Protein AF-A0A1F8RG37-F1 (afdb_monomer)

Secondary structure (DSSP, 8-state):
---PPPPTT---EEEEEEE-HHHHHHHHHHHHHHS-TTEEEEEEE--S---SS-S-GGGG--SPPPP-SEEEEE-SSHHHHHHHHHHHHHHT-SEEE---S-TTTS-HHHHHHHHHHHHHTT-EEE--SSGGG--SSEES-TTS-EE---HHHHHHHHHBSS-EEEEEEETTEEEEEEEEEB-TTSHHHHHHHHTTT-BTTTH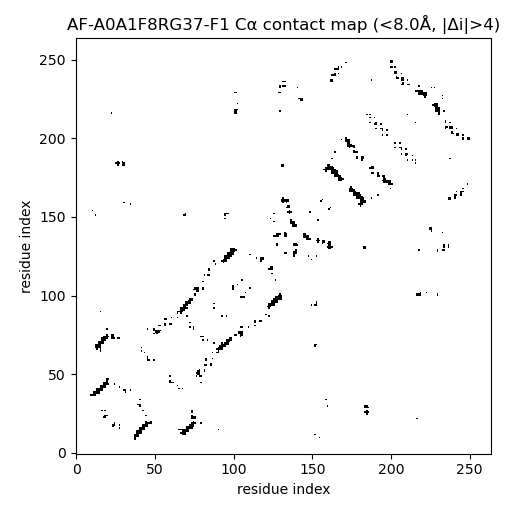HHHHHHHHHHS---S-SSEETTTTEEHHHHHHHHHHHHHHHHHGGGS-------TTPPPP-

Sequence (264 aa):
MALSTPTEGQRPLVILAVTQGLWGERIAENIQRHAPPHWTVHTWSAPRTIPPVVDDPEEYINGPIPRADLLVALGDTPGLAQLIPDVARLCGCASVLAPVDRSEALPQGLVEQLRGWLEAMGVRSVFPRPLCTLGEETINRWPIVERYDDPLVREFARWFGQPKLALTVEDMVVTRVEVTRDSACGCARFVAEGLKGVRAEEAVDAAGMLHHHFPCLASMNIDKDYRDTLMHVSGNCLKEEVAQAVAAYVPTQYLRPAGHVDEA

pLDDT: mean 93.24, std 11.63, range [31.02, 98.88]

Foldseek 3Di:
DDDDDDDPPDDQWEEEQEEAPDQSVLLLVLCCVQPDPSYHYHYDYWDNDFDLDHPDLVVGDDDQQAATQEYEYHDDANRSLVNVLVSCVRNVHQEYEYECLDCRRQPPVSVVVSCVSCVVVNHYYDYALHQQQDALFWHYDPPDIDGDDDVNSSSVRQAEHLWAWAFDADPQATQAIDTRHAHSSRLLVQLRVQRHGPGLQCSLVSLLVSLVVDPGSRDQDQDPRVSGTSSVSNSVSNSVNSCVNSVVVHDDDDDDPPPDDDDD

Structure (mmCIF, N/CA/C/O backbone):
data_AF-A0A1F8RG37-F1
#
_entry.id   AF-A0A1F8RG37-F1
#
loop_
_atom_site.group_PDB
_atom_site.id
_atom_site.type_symbol
_atom_site.label_atom_id
_atom_site.label_alt_id
_atom_site.label_comp_id
_atom_site.label_asym_id
_atom_site.label_entity_id
_atom_site.label_seq_id
_atom_site.pdbx_PDB_ins_code
_atom_site.Cartn_x
_atom_site.Cartn_y
_atom_site.Cartn_z
_atom_site.occupancy
_atom_site.B_iso_or_equiv
_atom_site.auth_seq_id
_atom_site.auth_comp_id
_atom_site.auth_asym_id
_atom_site.auth_atom_id
_atom_site.pdbx_PDB_model_num
ATOM 1 N N . MET A 1 1 ? 6.372 -37.426 7.913 1.00 38.31 1 MET A N 1
ATOM 2 C CA . MET A 1 1 ? 5.912 -36.029 8.050 1.00 38.31 1 MET A CA 1
ATOM 3 C C . MET A 1 1 ? 5.098 -35.708 6.816 1.00 38.31 1 MET A C 1
ATOM 5 O O . MET A 1 1 ? 5.675 -35.594 5.744 1.00 38.31 1 MET A O 1
ATOM 9 N N . ALA A 1 2 ? 3.772 -35.720 6.940 1.00 31.02 2 ALA A N 1
ATOM 10 C CA . ALA A 1 2 ? 2.882 -35.418 5.828 1.00 31.02 2 ALA A CA 1
ATOM 11 C C . ALA A 1 2 ? 2.980 -33.920 5.524 1.00 31.02 2 ALA A C 1
ATOM 13 O O . ALA A 1 2 ? 2.702 -33.097 6.393 1.00 31.02 2 ALA A O 1
ATOM 14 N N . LEU A 1 3 ? 3.443 -33.587 4.321 1.00 41.47 3 LEU A N 1
ATOM 15 C CA . LEU A 1 3 ? 3.350 -32.239 3.780 1.00 41.47 3 LEU A CA 1
ATOM 16 C C . LEU A 1 3 ? 1.881 -32.012 3.434 1.00 41.47 3 LEU A C 1
ATOM 18 O O . LEU A 1 3 ? 1.344 -32.656 2.535 1.00 41.47 3 LEU A O 1
ATOM 22 N N . SER A 1 4 ? 1.229 -31.156 4.210 1.00 37.12 4 SER A N 1
ATOM 23 C CA . SER A 1 4 ? -0.126 -30.691 3.953 1.00 37.12 4 SER A CA 1
ATOM 24 C C . SER A 1 4 ? -0.171 -30.046 2.567 1.00 37.12 4 SER A C 1
ATOM 26 O O . SER A 1 4 ? 0.545 -29.082 2.304 1.00 37.12 4 SER A O 1
ATOM 28 N N . THR A 1 5 ? -0.985 -30.593 1.668 1.00 36.94 5 THR A N 1
ATOM 29 C CA . THR A 1 5 ? -1.348 -29.950 0.400 1.00 36.94 5 THR A CA 1
ATOM 30 C C . THR A 1 5 ? -1.971 -28.573 0.667 1.00 36.94 5 THR A C 1
ATOM 32 O O . THR A 1 5 ? -2.757 -28.468 1.613 1.00 36.94 5 THR A O 1
ATOM 35 N N . PRO A 1 6 ? -1.664 -27.531 -0.133 1.00 41.59 6 PRO A N 1
ATOM 36 C CA . PRO A 1 6 ? -2.268 -26.211 0.030 1.00 41.59 6 PRO A CA 1
ATOM 37 C C . PRO A 1 6 ? -3.787 -26.293 -0.127 1.00 41.59 6 PRO A C 1
ATOM 39 O O . PRO A 1 6 ? -4.287 -26.915 -1.067 1.00 41.59 6 PRO A O 1
ATOM 42 N N . THR A 1 7 ? -4.512 -25.677 0.801 1.00 46.22 7 THR A N 1
ATOM 43 C CA . THR A 1 7 ? -5.970 -25.560 0.758 1.00 46.22 7 THR A CA 1
ATOM 44 C C . THR A 1 7 ? -6.374 -24.681 -0.430 1.00 46.22 7 THR A C 1
ATOM 46 O O . THR A 1 7 ? -5.699 -23.699 -0.748 1.00 46.22 7 THR A O 1
ATOM 49 N N . GLU A 1 8 ? -7.480 -25.025 -1.086 1.00 40.94 8 GLU A N 1
ATOM 50 C CA . GLU A 1 8 ? -8.087 -24.264 -2.180 1.00 40.94 8 GLU A CA 1
ATOM 51 C C . GLU A 1 8 ? -8.272 -22.790 -1.760 1.00 40.94 8 GLU A C 1
ATOM 53 O O . GLU A 1 8 ? -9.062 -22.482 -0.871 1.00 40.94 8 GLU A O 1
ATOM 58 N N . GLY A 1 9 ? -7.455 -21.888 -2.327 1.00 54.47 9 GLY A N 1
ATOM 59 C CA . GLY A 1 9 ? -7.439 -20.454 -1.993 1.00 54.47 9 GLY A CA 1
ATOM 60 C C . GLY A 1 9 ? -6.074 -19.840 -1.639 1.00 54.47 9 GLY A C 1
ATOM 61 O O . GLY A 1 9 ? -6.000 -18.623 -1.501 1.00 54.47 9 GLY A O 1
ATOM 62 N N . GLN A 1 10 ? -4.997 -20.624 -1.518 1.00 62.56 10 GLN A N 1
ATOM 63 C CA . GLN A 1 10 ? -3.640 -20.116 -1.243 1.00 62.56 10 GLN A CA 1
ATOM 64 C C . GLN A 1 10 ? -2.804 -20.074 -2.528 1.00 62.56 10 GLN A C 1
ATOM 66 O O . GLN A 1 10 ? -2.298 -21.103 -2.975 1.00 62.56 10 GLN A O 1
ATOM 71 N N . ARG A 1 11 ? -2.672 -18.895 -3.151 1.00 74.81 11 ARG A N 1
ATOM 72 C CA . ARG A 1 11 ? -1.864 -18.722 -4.367 1.00 74.81 11 ARG A CA 1
ATOM 73 C C . ARG A 1 11 ? -0.418 -18.394 -3.992 1.00 74.81 11 ARG A C 1
ATOM 75 O O . ARG A 1 11 ? -0.206 -17.309 -3.455 1.00 74.81 11 ARG A O 1
ATOM 82 N N . PRO A 1 12 ? 0.573 -19.261 -4.283 1.00 91.19 12 PRO A N 1
ATOM 83 C CA . PRO A 1 12 ? 1.976 -18.909 -4.096 1.00 91.19 12 PRO A CA 1
ATOM 84 C C . PRO A 1 12 ? 2.291 -17.598 -4.818 1.00 91.19 12 PRO A C 1
ATOM 86 O O . PRO A 1 12 ? 1.856 -17.413 -5.956 1.00 91.19 12 PRO A O 1
ATOM 89 N N . LEU A 1 13 ? 3.005 -16.698 -4.147 1.00 96.31 13 LEU A N 1
ATOM 90 C CA . LEU A 1 13 ? 3.359 -15.391 -4.691 1.00 96.31 13 LEU A CA 1
ATOM 91 C C . LEU A 1 13 ? 4.811 -15.076 -4.346 1.00 96.31 13 LEU A C 1
ATOM 93 O O . LEU A 1 13 ? 5.180 -15.014 -3.171 1.00 96.31 13 LEU A O 1
ATOM 97 N N . VAL A 1 14 ? 5.631 -14.862 -5.369 1.00 98.50 14 VAL A N 1
ATOM 98 C CA . VAL A 1 14 ? 6.989 -14.347 -5.210 1.00 98.50 14 VAL A CA 1
ATOM 99 C C . VAL A 1 14 ? 6.971 -12.846 -5.464 1.00 98.50 14 VAL A C 1
ATOM 101 O O . VAL A 1 14 ? 6.614 -12.388 -6.549 1.00 98.50 14 VAL A O 1
ATOM 104 N N . ILE A 1 15 ? 7.352 -12.071 -4.455 1.00 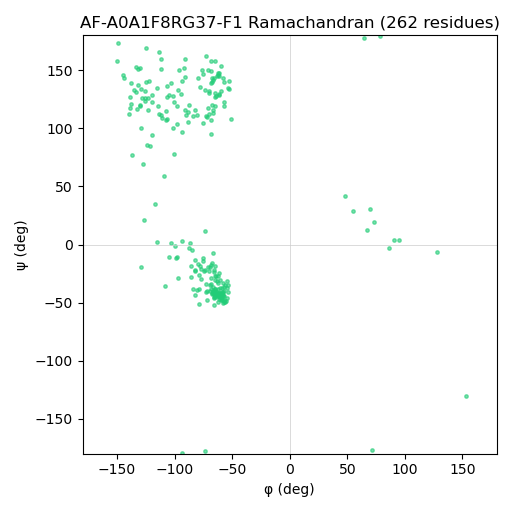98.69 15 ILE A N 1
ATOM 105 C CA . ILE A 1 15 ? 7.385 -10.612 -4.498 1.00 98.69 15 ILE A CA 1
ATOM 106 C C . ILE A 1 15 ? 8.834 -10.145 -4.580 1.00 98.69 15 ILE A C 1
ATOM 108 O O . ILE A 1 15 ? 9.676 -10.613 -3.816 1.00 98.69 15 ILE A O 1
ATOM 112 N N . LEU A 1 16 ? 9.105 -9.168 -5.442 1.00 98.75 16 LEU A N 1
ATOM 113 C CA . LEU A 1 16 ? 10.302 -8.338 -5.368 1.00 98.75 16 LEU A CA 1
ATOM 114 C C . LEU A 1 16 ? 9.915 -6.940 -4.881 1.00 98.75 16 LEU A C 1
ATOM 116 O O . LEU A 1 16 ? 9.330 -6.155 -5.625 1.00 98.75 16 LEU A O 1
ATOM 120 N N . ALA A 1 17 ? 10.258 -6.621 -3.638 1.00 98.44 17 ALA A N 1
ATOM 121 C CA . ALA A 1 17 ? 10.137 -5.276 -3.097 1.00 98.44 17 ALA A CA 1
ATOM 122 C C . ALA A 1 17 ? 11.375 -4.453 -3.487 1.00 98.44 17 ALA A C 1
ATOM 124 O O . ALA A 1 17 ? 12.485 -4.707 -3.011 1.00 98.44 17 ALA A O 1
ATOM 125 N N . VAL A 1 18 ? 11.177 -3.473 -4.364 1.00 97.88 18 VAL A N 1
ATOM 126 C CA . VAL A 1 18 ? 12.213 -2.536 -4.810 1.00 97.88 18 VAL A CA 1
ATOM 127 C C . VAL A 1 18 ? 12.202 -1.343 -3.871 1.00 97.88 18 VAL A C 1
ATOM 129 O O . VAL A 1 18 ? 11.235 -0.587 -3.862 1.00 97.88 18 VAL A O 1
ATOM 132 N N . THR A 1 19 ? 13.240 -1.177 -3.060 1.00 96.00 19 THR A N 1
ATOM 133 C CA . THR A 1 19 ? 13.270 -0.153 -2.009 1.00 96.00 19 THR A CA 1
ATOM 134 C C . THR A 1 19 ? 14.280 0.942 -2.316 1.00 96.00 19 THR A C 1
ATOM 136 O O . THR A 1 19 ? 15.309 0.711 -2.952 1.00 96.00 19 THR A O 1
ATOM 139 N N . GLN A 1 20 ? 14.006 2.149 -1.824 1.00 92.00 20 GLN A N 1
ATOM 140 C CA . GLN A 1 20 ? 14.986 3.227 -1.774 1.00 92.00 20 GLN A CA 1
ATOM 141 C C . GLN A 1 20 ? 14.859 3.967 -0.443 1.00 92.00 20 GLN A C 1
ATOM 143 O O . GLN A 1 20 ? 13.824 4.549 -0.126 1.00 92.00 20 GLN A O 1
ATOM 148 N N . GLY A 1 21 ? 15.926 3.929 0.354 1.00 90.12 21 GLY A N 1
ATOM 149 C CA . GLY A 1 21 ? 15.950 4.566 1.665 1.00 90.12 21 GLY A CA 1
ATOM 150 C C . GLY A 1 21 ? 15.086 3.871 2.724 1.00 90.12 21 GLY A C 1
ATOM 151 O O . GLY A 1 21 ? 14.479 2.824 2.503 1.00 90.12 21 GLY A O 1
ATOM 152 N N . LEU A 1 22 ? 15.043 4.488 3.908 1.00 90.88 22 LEU A N 1
ATOM 153 C CA . LEU A 1 22 ? 14.474 3.877 5.114 1.00 90.88 22 LEU A CA 1
ATOM 154 C C . LEU A 1 22 ? 12.968 3.616 4.999 1.00 90.88 22 LEU A C 1
ATOM 156 O O . LEU A 1 22 ? 12.454 2.690 5.617 1.00 90.88 22 LEU A O 1
ATOM 160 N N . TRP A 1 23 ? 12.241 4.432 4.237 1.00 91.62 23 TRP A N 1
ATOM 161 C CA . TRP A 1 23 ? 10.799 4.267 4.091 1.00 91.62 23 TRP A CA 1
ATOM 162 C C . TRP A 1 23 ? 10.437 2.975 3.369 1.00 91.62 23 TRP A C 1
ATOM 164 O O . TRP A 1 23 ? 9.670 2.174 3.905 1.00 91.62 23 TRP A O 1
ATOM 174 N N . GLY A 1 24 ? 11.027 2.749 2.194 1.00 94.75 24 GLY A N 1
ATOM 175 C CA . GLY A 1 24 ? 10.796 1.530 1.429 1.00 94.75 24 GLY A CA 1
ATOM 176 C C . GLY A 1 24 ? 11.279 0.283 2.162 1.00 94.75 24 GLY A C 1
ATOM 177 O O . GLY A 1 24 ? 10.560 -0.713 2.203 1.00 94.75 24 GLY A O 1
ATOM 178 N N . GLU A 1 25 ? 12.453 0.359 2.799 1.00 95.88 25 GLU A N 1
ATOM 179 C CA . GLU A 1 25 ? 13.017 -0.725 3.619 1.00 95.88 25 GLU A CA 1
ATOM 180 C C . GLU A 1 25 ? 12.037 -1.157 4.721 1.00 95.88 25 GLU A C 1
ATOM 182 O O . GLU A 1 25 ? 11.704 -2.335 4.824 1.00 95.88 25 GLU A O 1
ATOM 187 N N . ARG A 1 26 ? 11.469 -0.206 5.470 1.00 96.88 26 ARG A N 1
ATOM 188 C CA . ARG A 1 26 ? 10.506 -0.499 6.543 1.00 96.88 26 ARG A CA 1
ATOM 189 C C . ARG A 1 26 ? 9.200 -1.112 6.044 1.00 96.88 26 ARG A C 1
ATOM 191 O O . ARG A 1 26 ? 8.637 -1.977 6.713 1.00 96.88 26 ARG A O 1
ATOM 198 N N . ILE A 1 27 ? 8.700 -0.662 4.892 1.00 97.69 27 ILE A N 1
ATOM 199 C CA . ILE A 1 27 ? 7.498 -1.245 4.280 1.00 97.69 27 ILE A CA 1
ATOM 200 C C . ILE A 1 27 ? 7.790 -2.687 3.849 1.00 97.69 27 ILE A C 1
ATOM 202 O O . ILE A 1 27 ? 7.017 -3.589 4.168 1.00 97.69 27 ILE A O 1
ATOM 206 N N . ALA A 1 28 ? 8.926 -2.926 3.189 1.00 98.06 28 ALA A N 1
ATOM 207 C CA . ALA A 1 28 ? 9.340 -4.262 2.775 1.00 98.06 28 ALA A CA 1
ATOM 208 C C . ALA A 1 28 ? 9.532 -5.210 3.972 1.00 98.06 28 ALA A C 1
ATOM 210 O O . ALA A 1 28 ? 9.077 -6.351 3.924 1.00 98.06 28 ALA A O 1
ATOM 211 N N . GLU A 1 29 ? 10.131 -4.733 5.066 1.00 97.94 29 GLU A N 1
ATOM 212 C CA . GLU A 1 29 ? 10.273 -5.489 6.316 1.00 97.94 29 GLU A CA 1
ATOM 213 C C . GLU A 1 29 ? 8.918 -5.868 6.927 1.00 97.94 29 GLU A C 1
ATOM 215 O O . GLU A 1 29 ? 8.742 -7.003 7.374 1.00 97.94 29 GLU A O 1
ATOM 220 N N . ASN A 1 30 ? 7.947 -4.947 6.941 1.00 98.19 30 ASN A N 1
ATOM 221 C CA . ASN A 1 30 ? 6.602 -5.237 7.442 1.00 98.19 30 ASN A CA 1
ATOM 222 C C . ASN A 1 30 ? 5.898 -6.287 6.573 1.00 98.19 30 ASN A C 1
ATOM 224 O O . ASN A 1 30 ? 5.338 -7.246 7.107 1.00 98.19 30 ASN A O 1
ATOM 228 N N . ILE A 1 31 ? 5.985 -6.144 5.244 1.00 98.38 31 ILE A N 1
ATOM 229 C CA . ILE A 1 31 ? 5.455 -7.131 4.297 1.00 98.38 31 ILE A CA 1
ATOM 230 C C . ILE A 1 31 ? 6.101 -8.493 4.555 1.00 98.38 31 ILE A C 1
ATOM 232 O O . ILE A 1 31 ? 5.391 -9.473 4.741 1.00 98.38 31 ILE A O 1
ATOM 236 N N . GLN A 1 32 ? 7.429 -8.571 4.647 1.00 97.94 32 GLN A N 1
ATOM 237 C CA . GLN A 1 32 ? 8.140 -9.831 4.872 1.00 97.94 32 GLN A CA 1
ATOM 238 C C . GLN A 1 32 ? 7.784 -10.479 6.217 1.00 97.94 32 GLN A C 1
ATOM 240 O O . GLN A 1 32 ? 7.648 -11.698 6.298 1.00 97.94 32 GLN A O 1
ATOM 245 N N . ARG A 1 33 ? 7.610 -9.677 7.274 1.00 97.88 33 ARG A N 1
ATOM 246 C CA . ARG A 1 33 ? 7.261 -10.161 8.617 1.00 97.88 33 ARG A CA 1
ATOM 247 C C . ARG A 1 33 ? 5.842 -10.721 8.702 1.00 97.88 33 ARG A C 1
ATOM 249 O O . ARG A 1 33 ? 5.604 -11.633 9.491 1.00 97.88 33 ARG A O 1
ATOM 256 N N . HIS A 1 34 ? 4.906 -10.142 7.953 1.00 97.62 34 HIS A N 1
ATOM 257 C CA . HIS A 1 34 ? 3.476 -10.427 8.086 1.00 97.62 34 HIS A CA 1
ATOM 258 C C . HIS A 1 34 ? 2.856 -11.095 6.853 1.00 97.62 34 HIS A C 1
ATOM 260 O O . HIS A 1 34 ? 1.650 -11.340 6.848 1.00 97.62 34 HIS A O 1
ATOM 266 N N . ALA A 1 35 ? 3.655 -11.395 5.829 1.00 96.69 35 ALA A N 1
ATOM 267 C CA . ALA A 1 35 ? 3.221 -12.162 4.673 1.00 96.69 35 ALA A CA 1
ATOM 268 C C . ALA A 1 35 ? 2.779 -13.576 5.087 1.00 96.69 35 ALA A C 1
ATOM 270 O O . ALA A 1 35 ? 3.338 -14.161 6.023 1.00 96.69 35 ALA A O 1
ATOM 271 N N . PRO A 1 36 ? 1.790 -14.156 4.391 1.00 96.31 36 PRO A N 1
ATOM 272 C CA . PRO A 1 36 ? 1.400 -15.535 4.625 1.00 96.31 36 PRO A CA 1
ATOM 273 C C . PRO A 1 36 ? 2.528 -16.512 4.246 1.00 96.31 36 PRO A C 1
ATOM 275 O O . PRO A 1 36 ? 3.385 -16.194 3.420 1.00 96.31 36 PRO A O 1
ATOM 278 N N . PRO A 1 37 ? 2.520 -17.740 4.796 1.00 94.62 37 PRO A N 1
ATOM 279 C CA . PRO A 1 37 ? 3.630 -18.687 4.654 1.00 94.62 37 PRO A CA 1
ATOM 280 C C . PRO A 1 37 ? 3.873 -19.166 3.216 1.00 94.62 37 PRO A C 1
ATOM 282 O O . PRO A 1 37 ? 4.940 -19.695 2.921 1.00 94.62 37 PRO A O 1
ATOM 285 N N . HIS A 1 38 ? 2.891 -19.017 2.324 1.00 93.88 38 HIS A N 1
ATOM 286 C CA . HIS A 1 38 ? 3.001 -19.397 0.915 1.00 93.88 38 HIS A CA 1
ATOM 287 C C . HIS A 1 38 ? 3.591 -18.293 0.024 1.00 93.88 38 HIS A C 1
ATOM 289 O O . HIS A 1 38 ? 3.700 -18.488 -1.186 1.00 93.88 38 HIS A O 1
ATOM 295 N N . TRP A 1 39 ? 3.967 -17.143 0.588 1.00 97.56 39 TRP A N 1
ATOM 296 C CA . TRP A 1 39 ? 4.669 -16.085 -0.136 1.00 97.56 39 TRP A CA 1
ATOM 297 C C . TRP A 1 39 ? 6.180 -16.162 0.071 1.00 97.56 39 TRP A C 1
ATOM 299 O O . TRP A 1 39 ? 6.672 -16.567 1.121 1.00 97.56 39 TRP A O 1
ATOM 309 N N . THR A 1 40 ? 6.929 -15.710 -0.931 1.00 98.19 40 THR A N 1
ATOM 310 C CA . THR A 1 40 ? 8.361 -15.421 -0.809 1.00 98.19 40 THR A CA 1
ATOM 311 C C . THR A 1 40 ? 8.578 -13.950 -1.115 1.00 98.19 40 THR A C 1
ATOM 313 O O . THR A 1 40 ? 8.210 -13.486 -2.188 1.00 98.19 40 THR A O 1
ATOM 316 N N . VAL A 1 41 ? 9.169 -13.207 -0.181 1.00 98.19 41 VAL A N 1
ATOM 317 C CA . VAL A 1 41 ? 9.426 -11.771 -0.345 1.00 98.19 41 VAL A CA 1
ATOM 318 C C . VAL A 1 41 ? 10.928 -11.552 -0.466 1.00 98.19 41 VAL A C 1
ATOM 320 O O . VAL A 1 41 ? 11.671 -11.718 0.503 1.00 98.19 41 VAL A O 1
ATOM 323 N N . HIS A 1 42 ? 11.366 -11.196 -1.668 1.00 98.19 42 HIS A N 1
ATOM 324 C CA . HIS A 1 42 ? 12.708 -10.713 -1.956 1.00 98.19 42 HIS A CA 1
ATOM 325 C C . HIS A 1 42 ? 12.746 -9.191 -1.864 1.00 98.19 42 HIS A C 1
ATOM 327 O O . HIS A 1 42 ? 11.759 -8.509 -2.139 1.00 98.19 42 HIS A O 1
ATOM 333 N N . THR A 1 43 ? 13.910 -8.654 -1.522 1.00 97.25 43 THR A N 1
ATOM 334 C CA . THR A 1 43 ? 14.165 -7.217 -1.515 1.00 97.25 43 THR A CA 1
ATOM 335 C C . THR A 1 43 ? 15.343 -6.902 -2.423 1.00 97.25 43 THR A C 1
ATOM 337 O O . THR A 1 43 ? 16.328 -7.641 -2.466 1.00 97.25 43 THR A O 1
ATOM 340 N N . TRP A 1 44 ? 15.241 -5.798 -3.155 1.00 96.94 44 TRP A N 1
ATOM 341 C CA . TRP A 1 44 ? 16.371 -5.193 -3.848 1.00 96.94 44 TRP A CA 1
ATOM 342 C C . TRP A 1 44 ? 16.412 -3.706 -3.507 1.00 96.94 44 TRP A C 1
ATOM 344 O O . TRP A 1 44 ? 15.455 -2.974 -3.762 1.00 96.94 44 TRP A O 1
ATOM 354 N N . SER A 1 45 ? 17.513 -3.282 -2.891 1.00 95.06 45 SER A N 1
ATOM 355 C CA . SER A 1 45 ? 17.732 -1.895 -2.493 1.00 95.06 45 SER A CA 1
ATOM 356 C C . SER A 1 45 ? 18.436 -1.145 -3.614 1.00 95.06 45 SER A C 1
ATOM 358 O O . SER A 1 45 ? 19.591 -1.430 -3.937 1.00 95.06 45 SER A O 1
ATOM 360 N N . ALA A 1 46 ? 17.754 -0.159 -4.179 1.00 94.44 46 ALA A N 1
ATOM 361 C CA . ALA A 1 46 ? 18.327 0.721 -5.180 1.00 94.44 46 ALA A CA 1
ATOM 362 C C . ALA A 1 46 ? 19.342 1.704 -4.564 1.00 94.44 46 ALA A C 1
ATOM 364 O O . ALA A 1 46 ? 19.317 1.961 -3.351 1.00 94.44 46 ALA A O 1
ATOM 365 N N . PRO A 1 47 ? 20.214 2.320 -5.384 1.00 93.06 47 PRO A N 1
ATOM 366 C CA . PRO A 1 47 ? 21.081 3.400 -4.931 1.00 93.06 47 PRO A CA 1
ATOM 367 C C . PRO A 1 47 ? 20.297 4.524 -4.237 1.00 93.06 47 PRO A C 1
ATOM 369 O O . PRO A 1 47 ? 19.217 4.928 -4.672 1.00 93.06 47 PRO A O 1
ATOM 372 N N . ARG A 1 48 ? 20.870 5.075 -3.158 1.00 89.25 48 ARG A N 1
ATOM 373 C CA . ARG A 1 48 ? 20.245 6.170 -2.388 1.00 89.25 48 ARG A CA 1
ATOM 374 C C . ARG A 1 48 ? 20.081 7.455 -3.198 1.00 89.25 48 ARG A C 1
ATOM 376 O O . ARG A 1 48 ? 19.188 8.239 -2.905 1.00 89.25 48 ARG A O 1
ATOM 383 N N . THR A 1 49 ? 20.937 7.652 -4.195 1.00 89.88 49 THR A N 1
ATOM 384 C CA . THR A 1 49 ? 20.928 8.825 -5.063 1.00 89.88 49 THR A CA 1
ATOM 385 C C . THR A 1 49 ? 20.785 8.354 -6.498 1.00 89.88 49 THR A C 1
ATOM 387 O O . THR A 1 49 ? 21.668 7.675 -7.016 1.00 89.88 49 THR A O 1
ATOM 390 N N . ILE A 1 50 ? 19.673 8.725 -7.121 1.00 92.62 50 ILE A N 1
ATOM 391 C CA . ILE A 1 50 ? 19.399 8.533 -8.545 1.00 92.62 50 ILE A CA 1
ATOM 392 C C . ILE A 1 50 ? 18.954 9.906 -9.061 1.00 92.62 50 ILE A C 1
ATOM 394 O O . ILE A 1 50 ? 18.165 10.568 -8.373 1.00 92.62 50 ILE A O 1
ATOM 398 N N . PRO A 1 51 ? 19.470 10.389 -10.202 1.00 91.50 51 PRO A N 1
ATOM 399 C CA . PRO A 1 51 ? 19.035 11.663 -10.752 1.00 91.50 51 PRO A CA 1
ATOM 400 C C . PRO A 1 51 ? 17.526 11.649 -11.060 1.00 91.50 51 PRO A C 1
ATOM 402 O O . PRO A 1 51 ? 16.941 10.595 -11.307 1.00 91.50 51 PRO A O 1
ATOM 405 N N . PRO A 1 52 ? 16.865 12.820 -11.053 1.00 85.69 52 PRO A N 1
ATOM 406 C CA . PRO A 1 52 ? 15.437 12.917 -11.353 1.00 85.69 52 PRO A CA 1
ATOM 407 C C . PRO A 1 52 ? 15.104 12.588 -12.814 1.00 85.69 52 PRO A C 1
ATOM 409 O O . PRO A 1 52 ? 13.940 12.355 -13.117 1.00 85.69 52 PRO A O 1
ATOM 412 N N . VAL A 1 53 ? 16.099 12.580 -13.700 1.00 90.25 53 VAL A N 1
ATOM 413 C CA . VAL A 1 53 ? 16.018 12.107 -15.085 1.00 90.25 53 VAL A CA 1
ATOM 414 C C . VAL A 1 53 ? 17.123 11.075 -15.247 1.00 90.25 53 VAL A C 1
ATOM 416 O O . VAL A 1 53 ? 18.275 11.376 -14.933 1.00 90.25 53 VAL A O 1
ATOM 419 N N . VAL A 1 54 ? 16.760 9.865 -15.662 1.00 92.00 54 VAL A N 1
ATOM 420 C CA . VAL A 1 54 ? 17.687 8.743 -15.831 1.00 92.00 54 VAL A CA 1
ATOM 421 C C . VAL A 1 54 ? 17.881 8.500 -17.323 1.00 92.00 54 VAL A C 1
ATOM 423 O O . VAL A 1 54 ? 16.928 8.130 -18.002 1.00 92.00 54 VAL A O 1
ATOM 426 N N . ASP A 1 55 ? 19.101 8.714 -17.818 1.00 89.19 55 ASP A N 1
ATOM 427 C CA . ASP A 1 55 ? 19.442 8.466 -19.225 1.00 89.19 55 ASP 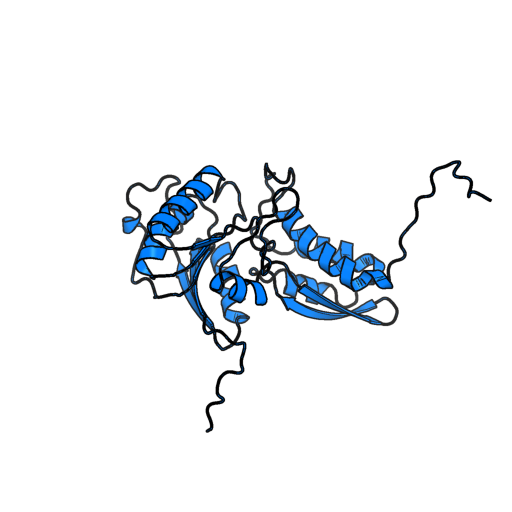A CA 1
ATOM 428 C C . ASP A 1 55 ? 19.677 6.966 -19.481 1.00 89.19 55 ASP A C 1
ATOM 430 O O . ASP A 1 55 ? 19.031 6.387 -20.351 1.00 89.19 55 ASP A O 1
ATOM 434 N N . ASP A 1 56 ? 20.525 6.328 -18.661 1.00 91.56 56 ASP A N 1
ATOM 435 C CA . ASP A 1 56 ? 20.868 4.903 -18.751 1.00 91.56 56 ASP A CA 1
ATOM 436 C C . ASP A 1 56 ? 20.482 4.157 -17.450 1.00 91.56 56 ASP A C 1
ATOM 438 O O . ASP A 1 56 ? 21.253 4.131 -16.484 1.00 91.56 56 ASP A O 1
ATOM 442 N N . PRO A 1 57 ? 19.286 3.531 -17.375 1.00 90.31 57 PRO A N 1
ATOM 443 C CA . PRO A 1 57 ? 18.811 2.831 -16.174 1.00 90.31 57 PRO A CA 1
ATOM 444 C C . PRO A 1 57 ? 19.728 1.704 -15.689 1.00 90.31 57 PRO A C 1
ATOM 446 O O . PRO A 1 57 ? 19.843 1.471 -14.483 1.00 90.31 57 PRO A O 1
ATOM 449 N N . GLU A 1 58 ? 20.402 1.019 -16.615 1.00 89.62 58 GLU A N 1
ATOM 450 C CA . GLU A 1 58 ? 21.274 -0.124 -16.323 1.00 89.62 58 GLU A CA 1
ATOM 451 C C . GLU A 1 58 ? 22.465 0.259 -15.424 1.00 89.62 58 GLU A C 1
ATOM 453 O O . GLU A 1 58 ? 22.913 -0.569 -14.633 1.00 89.62 58 GLU A O 1
ATOM 458 N N . GLU A 1 59 ? 22.919 1.521 -15.444 1.00 93.00 59 GLU A N 1
ATOM 459 C CA . GLU A 1 59 ? 23.998 2.010 -14.568 1.00 93.00 59 GLU A CA 1
ATOM 460 C C . GLU A 1 59 ? 23.614 2.012 -13.079 1.00 93.00 59 GLU A C 1
ATOM 462 O O . GLU A 1 59 ? 24.475 1.950 -12.197 1.00 93.00 59 GLU A O 1
ATOM 467 N N . TYR A 1 60 ? 22.315 2.067 -12.779 1.00 94.06 60 TYR A N 1
ATOM 468 C CA . TYR A 1 60 ? 21.799 2.126 -11.412 1.00 94.06 60 TYR A CA 1
ATOM 469 C C . TYR A 1 60 ? 21.355 0.757 -10.886 1.00 94.06 60 TYR A C 1
ATOM 471 O O . TYR A 1 60 ? 21.115 0.604 -9.682 1.00 94.06 60 TYR A O 1
ATOM 479 N N . ILE A 1 61 ? 21.268 -0.250 -11.758 1.00 93.44 61 ILE A N 1
ATOM 480 C CA . ILE A 1 61 ? 20.841 -1.598 -11.396 1.00 93.44 61 ILE A CA 1
ATOM 481 C C . ILE A 1 61 ? 22.068 -2.447 -11.075 1.00 93.44 61 ILE A C 1
ATOM 483 O O . ILE A 1 61 ? 22.726 -3.017 -11.941 1.00 93.44 61 ILE A O 1
ATOM 487 N N . ASN A 1 62 ? 22.372 -2.539 -9.783 1.00 85.38 62 ASN A N 1
ATOM 488 C CA . ASN A 1 62 ? 23.523 -3.284 -9.294 1.00 85.38 62 ASN A CA 1
ATOM 489 C C . ASN A 1 62 ? 23.132 -4.693 -8.835 1.00 85.38 62 ASN A C 1
ATOM 491 O O . ASN A 1 62 ? 22.211 -4.868 -8.032 1.00 85.38 62 ASN A O 1
ATOM 495 N N . GLY A 1 63 ? 23.915 -5.680 -9.274 1.00 85.75 63 GLY A N 1
ATOM 496 C CA . GLY A 1 63 ? 23.799 -7.069 -8.836 1.00 85.75 63 GLY A CA 1
ATOM 497 C C . GLY A 1 63 ? 22.647 -7.847 -9.486 1.00 85.75 63 GLY A C 1
ATOM 498 O O . GLY A 1 63 ? 21.917 -7.325 -10.327 1.00 85.75 63 GLY A O 1
ATOM 499 N N . PRO A 1 64 ? 22.501 -9.135 -9.136 1.00 90.69 64 PRO A N 1
ATOM 500 C CA . PRO A 1 64 ? 21.444 -9.971 -9.682 1.00 90.69 64 PRO A CA 1
ATOM 501 C C . PRO A 1 64 ? 20.077 -9.548 -9.136 1.00 90.69 64 PRO A C 1
ATOM 503 O O . PRO A 1 64 ? 19.892 -9.431 -7.925 1.00 90.69 64 PRO A O 1
ATOM 506 N N . ILE A 1 65 ? 19.106 -9.392 -10.034 1.00 96.50 65 ILE A N 1
ATOM 507 C CA . ILE A 1 65 ? 17.705 -9.175 -9.679 1.00 96.50 65 ILE A CA 1
ATOM 508 C C . ILE A 1 65 ? 17.018 -10.540 -9.500 1.00 96.50 65 ILE A C 1
ATOM 510 O O . ILE A 1 65 ? 17.003 -11.339 -10.442 1.00 96.50 65 ILE A O 1
ATOM 514 N N . PRO A 1 66 ? 16.460 -10.849 -8.313 1.00 96.00 66 PRO A N 1
ATOM 515 C CA . PRO A 1 66 ? 15.706 -12.080 -8.099 1.00 96.00 66 PRO A CA 1
ATOM 516 C C . PRO A 1 66 ? 14.482 -12.150 -9.012 1.00 96.00 66 PRO A C 1
ATOM 518 O O . PRO A 1 66 ? 13.828 -11.137 -9.259 1.00 96.00 66 PRO A O 1
ATOM 521 N N . ARG A 1 67 ? 14.130 -13.357 -9.470 1.00 97.81 67 ARG A N 1
ATOM 522 C CA . ARG A 1 67 ? 12.858 -13.559 -10.171 1.00 97.81 67 ARG A CA 1
ATOM 523 C C . ARG A 1 67 ? 11.686 -13.359 -9.217 1.00 97.81 67 ARG A C 1
ATOM 525 O O . ARG A 1 67 ? 11.766 -13.762 -8.059 1.00 97.81 67 ARG A O 1
ATOM 532 N N . ALA A 1 68 ? 10.606 -12.776 -9.718 1.00 98.38 68 ALA A N 1
ATOM 533 C CA . ALA A 1 68 ? 9.387 -12.556 -8.953 1.00 98.38 68 ALA A CA 1
ATOM 534 C C . ALA A 1 68 ? 8.160 -12.577 -9.863 1.00 98.38 68 ALA A C 1
ATOM 536 O O . ALA A 1 68 ? 8.272 -12.317 -11.054 1.00 98.38 68 ALA A O 1
ATOM 537 N N . ASP A 1 69 ? 6.992 -12.847 -9.289 1.00 98.62 69 ASP A N 1
ATOM 538 C CA . ASP A 1 69 ? 5.703 -12.748 -9.975 1.00 98.62 69 ASP A CA 1
ATOM 539 C C . ASP A 1 69 ? 5.181 -11.303 -9.945 1.00 98.62 69 ASP A C 1
ATOM 541 O O . ASP A 1 69 ? 4.625 -10.815 -10.932 1.00 98.62 69 ASP A O 1
ATOM 545 N N . LEU A 1 70 ? 5.390 -10.617 -8.813 1.00 98.88 70 LEU A N 1
ATOM 546 C CA . LEU A 1 70 ? 4.950 -9.248 -8.540 1.00 98.88 70 LEU A CA 1
ATOM 547 C C . LEU A 1 70 ? 6.134 -8.378 -8.102 1.00 98.88 70 LEU A C 1
ATOM 549 O O . LEU A 1 70 ? 6.819 -8.688 -7.128 1.00 98.88 70 LEU A O 1
ATOM 553 N N . LEU A 1 71 ? 6.337 -7.249 -8.776 1.00 98.88 71 LEU A N 1
ATOM 554 C CA . LEU A 1 71 ? 7.247 -6.196 -8.329 1.00 98.88 71 LEU A CA 1
ATOM 555 C C . LEU A 1 71 ? 6.456 -5.153 -7.535 1.00 98.88 71 LEU A C 1
ATOM 557 O O . LEU A 1 71 ? 5.446 -4.653 -8.023 1.00 98.88 71 LEU A O 1
ATOM 561 N N . VAL A 1 72 ? 6.919 -4.798 -6.337 1.00 98.75 72 VAL A N 1
ATOM 562 C CA . VAL A 1 72 ? 6.343 -3.715 -5.524 1.00 98.75 72 VAL A CA 1
ATOM 563 C C . VAL A 1 72 ? 7.369 -2.590 -5.413 1.00 98.75 72 VAL A C 1
ATOM 565 O O . VAL A 1 72 ? 8.423 -2.770 -4.802 1.00 98.75 72 VAL A O 1
ATOM 568 N N . ALA A 1 73 ? 7.081 -1.439 -6.020 1.00 97.94 73 ALA A N 1
ATOM 569 C CA . ALA A 1 73 ? 7.994 -0.300 -6.059 1.00 97.94 73 ALA A CA 1
ATOM 570 C C . ALA A 1 73 ? 7.794 0.601 -4.833 1.00 97.94 73 ALA A C 1
ATOM 572 O O . ALA A 1 73 ? 6.827 1.348 -4.737 1.00 97.94 73 ALA A O 1
ATOM 573 N N . LEU A 1 74 ? 8.723 0.532 -3.886 1.00 96.50 74 LEU A N 1
ATOM 574 C CA . LEU A 1 74 ? 8.687 1.222 -2.598 1.00 96.50 74 LEU A CA 1
ATOM 575 C C . LEU A 1 74 ? 9.737 2.339 -2.564 1.00 96.50 74 LEU A C 1
ATOM 577 O O . LEU A 1 74 ? 10.665 2.336 -1.749 1.00 96.50 74 LEU A O 1
ATOM 581 N N . GLY A 1 75 ? 9.600 3.273 -3.502 1.00 91.56 75 GLY A N 1
ATOM 582 C CA . GLY A 1 75 ? 10.461 4.443 -3.638 1.00 91.56 75 GLY A CA 1
ATOM 583 C C . GLY A 1 75 ? 9.767 5.748 -3.338 1.00 91.56 75 GLY A C 1
ATOM 584 O O . GLY A 1 75 ? 8.552 5.867 -3.459 1.00 91.56 75 GLY A O 1
ATOM 585 N N . ASP A 1 76 ? 10.574 6.754 -3.030 1.00 89.81 76 ASP A N 1
ATOM 586 C CA . ASP A 1 76 ? 10.114 8.113 -2.774 1.00 89.81 76 ASP A CA 1
ATOM 587 C C . ASP A 1 76 ? 10.839 9.161 -3.640 1.00 89.81 76 ASP A C 1
ATOM 589 O O . ASP A 1 76 ? 10.821 10.357 -3.331 1.00 89.81 76 ASP A O 1
ATOM 593 N N . THR A 1 77 ? 11.428 8.739 -4.767 1.00 93.44 77 THR A N 1
ATOM 594 C CA . THR A 1 77 ? 12.028 9.636 -5.767 1.00 93.44 77 THR A CA 1
ATOM 595 C C . THR A 1 77 ? 11.631 9.279 -7.209 1.00 93.44 77 THR A C 1
ATOM 597 O O . THR A 1 77 ? 11.419 8.100 -7.509 1.00 93.44 77 THR A O 1
ATOM 600 N N . PRO A 1 78 ? 11.612 10.264 -8.135 1.00 94.31 78 PRO A N 1
ATOM 601 C CA . PRO A 1 78 ? 11.402 10.010 -9.568 1.00 94.31 78 PRO A CA 1
ATOM 602 C C . PRO A 1 78 ? 12.457 9.113 -10.201 1.00 94.31 78 PRO A C 1
ATOM 604 O O . PRO A 1 78 ? 12.161 8.391 -11.152 1.00 94.31 78 PRO A O 1
ATOM 607 N N . GLY A 1 79 ? 13.690 9.167 -9.693 1.00 94.88 79 GLY A N 1
ATOM 608 C CA . GLY A 1 79 ? 14.787 8.352 -10.198 1.00 94.88 79 GLY A CA 1
ATOM 609 C C . GLY A 1 79 ? 14.508 6.862 -10.015 1.00 94.88 79 GLY A C 1
ATOM 610 O O . GLY A 1 79 ? 14.665 6.101 -10.962 1.00 94.88 79 GLY A O 1
ATOM 611 N N . LEU A 1 80 ? 14.004 6.439 -8.844 1.00 95.12 80 LEU A N 1
ATOM 612 C CA . LEU A 1 80 ? 13.639 5.031 -8.649 1.00 95.12 80 LEU A CA 1
ATOM 613 C C . LEU A 1 80 ? 12.491 4.607 -9.563 1.00 95.12 80 LEU A C 1
ATOM 615 O O . LEU A 1 80 ? 12.534 3.520 -10.134 1.00 95.12 80 LEU A O 1
ATOM 619 N N . ALA A 1 81 ? 11.475 5.460 -9.704 1.00 95.88 81 ALA A N 1
ATOM 620 C CA . ALA A 1 81 ? 10.328 5.168 -10.553 1.00 95.88 81 ALA A CA 1
ATOM 621 C C . ALA A 1 81 ? 10.747 4.891 -12.007 1.00 95.88 81 ALA A C 1
ATOM 623 O O . ALA A 1 81 ? 10.209 3.982 -12.631 1.00 95.88 81 ALA A O 1
ATOM 624 N N . GLN A 1 82 ? 11.759 5.597 -12.517 1.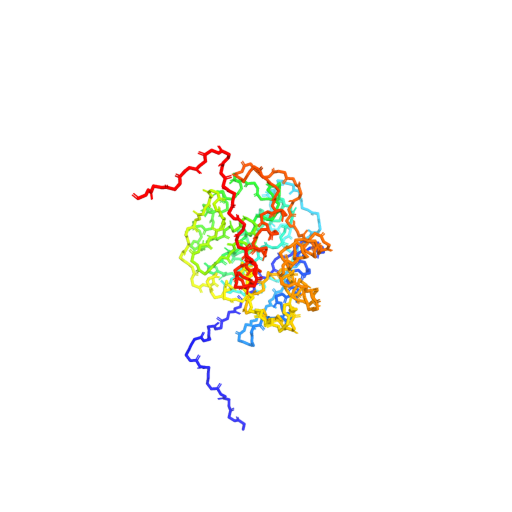00 96.06 82 GLN A N 1
ATOM 625 C CA . GLN A 1 82 ? 12.306 5.376 -13.860 1.00 96.06 82 GLN A CA 1
ATOM 626 C C . GLN A 1 82 ? 13.061 4.049 -14.027 1.00 96.06 82 GLN A C 1
ATOM 628 O O . GLN A 1 82 ? 13.180 3.581 -15.151 1.00 96.06 82 GLN A O 1
ATOM 633 N N . LEU A 1 83 ? 13.513 3.402 -12.945 1.00 96.88 83 LEU A N 1
ATOM 634 C CA . LEU A 1 83 ? 14.142 2.075 -13.020 1.00 96.88 83 LEU A CA 1
ATOM 635 C C . LEU A 1 83 ? 13.123 0.926 -13.077 1.00 96.88 83 LEU A C 1
ATOM 637 O O . LEU A 1 83 ? 13.497 -0.212 -13.357 1.00 96.88 83 LEU A O 1
ATOM 641 N N . ILE A 1 84 ? 11.844 1.191 -12.784 1.00 97.44 84 ILE A N 1
ATOM 642 C CA . ILE A 1 84 ? 10.801 0.158 -12.679 1.00 97.44 84 ILE A CA 1
ATOM 643 C C . ILE A 1 84 ? 10.707 -0.722 -13.937 1.00 97.44 84 ILE A C 1
ATOM 645 O O . ILE A 1 84 ? 10.658 -1.941 -13.761 1.00 97.44 84 ILE A O 1
ATOM 649 N N . PRO A 1 85 ? 10.700 -0.187 -15.178 1.00 97.75 85 PRO A N 1
ATOM 650 C CA . PRO A 1 85 ? 10.609 -1.020 -16.378 1.00 97.75 85 PRO A CA 1
ATOM 651 C C . PRO A 1 85 ? 11.781 -2.000 -16.501 1.00 97.75 85 PRO A C 1
ATOM 653 O O . PRO A 1 85 ? 11.575 -3.191 -16.730 1.00 97.75 85 PRO A O 1
ATOM 656 N N . ASP A 1 86 ? 13.012 -1.542 -16.277 1.00 97.50 86 ASP A N 1
ATOM 657 C CA . ASP A 1 86 ? 14.200 -2.392 -16.363 1.00 97.50 86 ASP A CA 1
ATOM 658 C C . ASP A 1 86 ? 14.247 -3.448 -15.264 1.00 97.50 86 ASP A C 1
ATOM 660 O O . ASP A 1 86 ? 14.530 -4.615 -15.540 1.00 97.50 86 ASP A O 1
ATOM 664 N N . VAL A 1 87 ? 13.895 -3.089 -14.028 1.00 97.88 87 VAL A N 1
ATOM 665 C CA . VAL A 1 87 ? 13.818 -4.072 -12.941 1.00 97.88 87 VAL A CA 1
ATOM 666 C C . VAL A 1 87 ? 12.705 -5.091 -13.210 1.00 97.88 87 VAL A C 1
ATOM 668 O O . VAL A 1 87 ? 12.928 -6.283 -13.000 1.00 97.88 87 VAL A O 1
ATOM 671 N N . ALA A 1 88 ? 11.550 -4.665 -13.739 1.00 98.31 88 ALA A N 1
ATOM 672 C CA . ALA A 1 88 ? 10.460 -5.560 -14.139 1.00 98.31 88 ALA A CA 1
ATOM 673 C C . ALA A 1 88 ? 10.897 -6.538 -15.244 1.00 98.31 88 ALA A C 1
ATOM 675 O O . ALA A 1 88 ? 10.629 -7.739 -15.156 1.00 98.31 88 ALA A O 1
ATOM 676 N N . ARG A 1 89 ? 11.643 -6.052 -16.248 1.00 97.56 89 ARG A N 1
ATOM 677 C CA . ARG A 1 89 ? 12.247 -6.879 -17.306 1.00 97.56 89 ARG A CA 1
ATOM 678 C C . ARG A 1 89 ? 13.198 -7.927 -16.727 1.00 97.56 89 ARG A C 1
ATOM 680 O O . ARG A 1 89 ? 13.137 -9.090 -17.119 1.00 97.56 89 ARG A O 1
ATOM 687 N N . LEU A 1 90 ? 14.077 -7.520 -15.811 1.00 97.62 90 LEU A N 1
ATOM 688 C CA . LEU A 1 90 ? 15.108 -8.384 -15.233 1.00 97.62 90 LEU A CA 1
ATOM 689 C C . LEU A 1 90 ? 14.537 -9.431 -14.268 1.00 97.62 90 LEU A C 1
ATOM 691 O O . LEU A 1 90 ? 14.982 -10.579 -14.291 1.00 97.62 90 LEU A O 1
ATOM 695 N N . CYS A 1 91 ? 13.549 -9.069 -13.443 1.00 97.44 91 CYS A N 1
ATOM 696 C CA . CYS A 1 91 ? 12.892 -10.020 -12.543 1.00 97.44 91 CYS A CA 1
ATOM 697 C C . CYS A 1 91 ? 11.878 -10.920 -13.269 1.00 97.44 91 CYS A C 1
ATOM 699 O O . CYS A 1 91 ? 11.570 -12.010 -12.781 1.00 97.44 91 CYS A O 1
ATOM 701 N N . GLY A 1 92 ? 11.392 -10.493 -14.440 1.00 97.81 92 GLY A N 1
ATOM 702 C CA . GLY A 1 92 ? 10.411 -11.226 -15.235 1.00 97.81 92 GLY A CA 1
ATOM 703 C C . GLY A 1 92 ? 9.027 -11.268 -14.589 1.00 97.81 92 GLY A C 1
ATOM 704 O O . GLY A 1 92 ? 8.320 -12.262 -14.761 1.00 97.81 92 GLY A O 1
ATOM 705 N N . CYS A 1 93 ? 8.656 -10.235 -13.824 1.00 98.44 93 CYS A N 1
ATOM 706 C CA . CYS A 1 93 ? 7.348 -10.176 -13.181 1.00 98.44 93 CYS A CA 1
ATOM 707 C C . CYS A 1 93 ? 6.223 -10.009 -14.203 1.00 98.44 93 CYS A C 1
ATOM 709 O O . CYS A 1 93 ? 6.382 -9.387 -15.252 1.00 98.44 93 CYS A O 1
ATOM 711 N N . ALA A 1 94 ? 5.052 -10.553 -13.875 1.00 98.56 94 ALA A N 1
ATOM 712 C CA . ALA A 1 94 ? 3.852 -10.370 -14.688 1.00 98.56 94 ALA A CA 1
ATOM 713 C C . ALA A 1 94 ? 3.104 -9.076 -14.326 1.00 98.56 94 ALA A C 1
ATOM 715 O O . ALA A 1 94 ? 2.268 -8.605 -15.103 1.00 98.56 94 ALA A O 1
ATOM 716 N N . SER A 1 95 ? 3.394 -8.523 -13.143 1.00 98.75 95 SER A N 1
ATOM 717 C CA . SER A 1 95 ? 2.684 -7.383 -12.576 1.00 98.75 95 SER A CA 1
ATOM 718 C C . SER A 1 95 ? 3.615 -6.456 -11.790 1.00 98.75 95 SER A C 1
ATOM 720 O O . SER A 1 95 ? 4.538 -6.904 -11.103 1.00 98.75 95 SER A O 1
ATOM 722 N N . VAL A 1 96 ? 3.325 -5.158 -11.845 1.00 98.88 96 VAL A N 1
ATOM 723 C CA . VAL A 1 96 ? 3.956 -4.097 -11.053 1.00 98.88 96 VAL A CA 1
ATOM 724 C C . VAL A 1 96 ? 2.898 -3.400 -10.201 1.00 98.88 96 VAL A C 1
ATOM 726 O O . VAL A 1 96 ? 1.885 -2.920 -10.707 1.00 98.88 96 VAL A O 1
ATOM 729 N N . LEU A 1 97 ? 3.164 -3.292 -8.904 1.00 98.88 97 LEU A N 1
ATOM 730 C CA . LEU A 1 97 ? 2.443 -2.438 -7.971 1.00 98.88 97 LEU A CA 1
ATOM 731 C C . LEU A 1 97 ? 3.338 -1.244 -7.617 1.00 98.88 97 LEU A C 1
ATOM 733 O O . LEU A 1 97 ? 4.328 -1.397 -6.903 1.00 98.88 97 LEU A O 1
ATOM 737 N N . ALA A 1 98 ? 2.995 -0.063 -8.122 1.00 98.44 98 ALA A N 1
ATOM 738 C CA . ALA A 1 98 ? 3.779 1.158 -7.948 1.00 98.44 98 ALA A CA 1
ATOM 739 C C . ALA A 1 98 ? 2.929 2.244 -7.266 1.00 98.44 98 ALA A C 1
ATOM 741 O O . ALA A 1 98 ? 2.288 3.046 -7.946 1.00 98.44 98 ALA A O 1
ATOM 742 N N . PRO A 1 99 ? 2.852 2.250 -5.924 1.00 98.00 99 PRO A N 1
ATOM 743 C CA . PRO A 1 99 ? 2.069 3.234 -5.192 1.00 98.00 99 PRO A CA 1
ATOM 744 C C . PRO A 1 99 ? 2.568 4.665 -5.385 1.00 98.00 99 PRO A C 1
ATOM 746 O O . PRO A 1 99 ? 3.766 4.938 -5.430 1.00 98.00 99 PRO A O 1
ATOM 749 N N . VAL A 1 100 ? 1.622 5.598 -5.403 1.00 97.88 100 VAL A N 1
ATOM 750 C CA . VAL A 1 100 ? 1.886 7.033 -5.355 1.00 97.88 100 VAL A CA 1
ATOM 751 C C . VAL A 1 100 ? 1.654 7.526 -3.929 1.00 97.88 100 VAL A C 1
ATOM 753 O O . VAL A 1 100 ? 0.616 8.102 -3.617 1.00 97.88 100 VAL A O 1
ATOM 756 N N . ASP A 1 101 ? 2.620 7.281 -3.043 1.00 96.69 101 ASP A N 1
ATOM 757 C CA . ASP A 1 101 ? 2.609 7.831 -1.677 1.00 96.69 101 ASP A CA 1
ATOM 758 C C . ASP A 1 101 ? 3.142 9.279 -1.639 1.00 96.69 101 ASP A C 1
ATOM 760 O O . ASP A 1 101 ? 2.786 10.067 -0.761 1.00 96.69 101 ASP A O 1
ATOM 764 N N . ARG A 1 102 ? 3.945 9.665 -2.640 1.00 95.06 102 ARG A N 1
ATOM 765 C CA . ARG A 1 102 ? 4.403 11.039 -2.889 1.00 95.06 102 ARG A CA 1
ATOM 766 C C . ARG A 1 102 ? 4.225 11.402 -4.358 1.00 95.06 102 ARG A C 1
ATOM 768 O O . ARG A 1 102 ? 4.892 10.843 -5.227 1.00 95.06 102 ARG A O 1
ATOM 775 N N . SER A 1 103 ? 3.384 12.392 -4.637 1.00 94.12 103 SER A N 1
ATOM 776 C CA . SER A 1 103 ? 3.102 12.846 -6.005 1.00 94.12 103 SER A CA 1
ATOM 777 C C . SER A 1 103 ? 4.321 13.472 -6.691 1.00 94.12 103 SER A C 1
ATOM 779 O O . SER A 1 103 ? 4.387 13.495 -7.914 1.00 94.12 103 SER A O 1
ATOM 781 N N . GLU A 1 104 ? 5.313 13.943 -5.932 1.00 93.31 104 GLU A N 1
ATOM 782 C CA . GLU A 1 104 ? 6.593 14.415 -6.4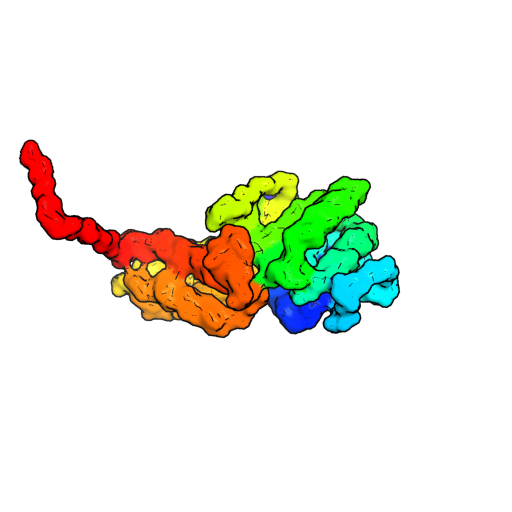70 1.00 93.31 104 GLU A CA 1
ATOM 783 C C . GLU A 1 104 ? 7.537 13.269 -6.830 1.00 93.31 104 GLU A C 1
ATOM 785 O O . GLU A 1 104 ? 8.413 13.463 -7.663 1.00 93.31 104 GLU A O 1
ATOM 790 N N . ALA A 1 105 ? 7.392 12.106 -6.187 1.00 93.75 105 ALA A N 1
ATOM 791 C CA . ALA A 1 105 ? 8.169 10.908 -6.491 1.00 93.75 105 ALA A CA 1
ATOM 792 C C . ALA A 1 105 ? 7.632 10.200 -7.735 1.00 93.75 105 ALA A C 1
ATOM 794 O O . ALA A 1 105 ? 8.403 9.710 -8.551 1.00 93.75 105 ALA A O 1
ATOM 795 N N . LEU A 1 106 ? 6.309 10.180 -7.888 1.00 95.94 106 LEU A N 1
ATOM 796 C CA . LEU A 1 106 ? 5.635 9.542 -9.007 1.00 95.94 106 LEU A CA 1
ATOM 797 C C . LEU A 1 106 ? 4.500 10.451 -9.525 1.00 95.94 106 LEU A C 1
ATOM 799 O O . LEU A 1 106 ? 3.326 10.244 -9.202 1.00 95.94 106 LEU A O 1
ATOM 803 N N . PRO A 1 107 ? 4.839 11.513 -10.286 1.00 95.06 107 PRO A N 1
ATOM 804 C CA . PRO A 1 107 ? 3.853 12.441 -10.836 1.00 95.06 107 PRO A CA 1
ATOM 805 C C . PRO A 1 107 ? 2.996 11.774 -11.915 1.00 95.06 107 PRO A C 1
ATOM 807 O O . PRO A 1 107 ? 3.433 10.823 -12.558 1.00 95.06 107 PRO A O 1
ATOM 810 N N . GLN A 1 108 ? 1.801 12.319 -12.178 1.00 95.31 108 GLN A N 1
ATOM 811 C CA . GLN A 1 108 ? 0.844 11.715 -13.120 1.00 95.31 108 GLN A CA 1
ATOM 812 C C . GLN A 1 108 ? 1.443 11.450 -14.507 1.00 95.31 108 GLN A C 1
ATOM 814 O O . GLN A 1 108 ? 1.218 10.391 -15.074 1.00 95.31 108 GLN A O 1
ATOM 819 N N . GLY A 1 109 ? 2.254 12.372 -15.037 1.00 96.25 109 GLY A N 1
ATOM 820 C CA . GLY A 1 109 ? 2.922 12.159 -16.325 1.00 96.25 109 GLY A CA 1
ATOM 821 C C . GLY A 1 109 ? 3.819 10.917 -16.331 1.00 96.25 109 GLY A C 1
ATOM 822 O O . GLY A 1 109 ? 3.782 10.150 -17.287 1.00 96.25 109 GLY A O 1
ATOM 823 N N . LEU A 1 110 ? 4.554 10.675 -15.240 1.00 96.62 110 LEU A N 1
ATOM 824 C CA . LEU A 1 110 ? 5.401 9.491 -15.103 1.00 96.62 110 LEU A CA 1
ATOM 825 C C . LEU A 1 110 ? 4.570 8.220 -14.876 1.00 96.62 110 LEU A C 1
ATOM 827 O O . LEU A 1 110 ? 4.936 7.174 -15.395 1.00 96.62 110 LEU A O 1
ATOM 831 N N . VAL A 1 111 ? 3.431 8.302 -14.176 1.00 97.88 111 VAL A N 1
ATOM 832 C CA . VAL A 1 111 ? 2.475 7.181 -14.072 1.00 97.88 111 VAL A CA 1
ATOM 833 C C . VAL A 1 111 ? 2.027 6.726 -15.462 1.00 97.88 111 VAL A C 1
ATOM 835 O O . VAL A 1 111 ? 2.121 5.539 -15.765 1.00 97.88 111 VAL A O 1
ATOM 838 N N . GLU A 1 112 ? 1.603 7.653 -16.326 1.00 98.06 112 GLU A N 1
ATOM 839 C CA . GLU A 1 112 ? 1.167 7.308 -17.687 1.00 98.06 112 GLU A CA 1
ATOM 840 C C . GLU A 1 112 ? 2.312 6.748 -18.543 1.00 98.06 112 GLU A C 1
ATOM 842 O O . GLU A 1 112 ? 2.115 5.794 -19.296 1.00 98.06 112 GLU A O 1
ATOM 847 N N . GLN A 1 113 ? 3.527 7.290 -18.399 1.00 97.50 113 GLN A N 1
ATOM 848 C CA . GLN A 1 113 ? 4.713 6.760 -19.081 1.00 97.50 113 GLN A CA 1
ATOM 849 C C . GLN A 1 113 ? 5.024 5.325 -18.647 1.00 97.50 113 GLN A C 1
ATOM 851 O O . GLN A 1 113 ? 5.169 4.447 -19.497 1.00 97.50 113 GLN A O 1
ATOM 856 N N . LEU A 1 114 ? 5.072 5.067 -17.336 1.00 98.25 114 LEU A N 1
ATOM 857 C CA . LEU A 1 114 ? 5.307 3.728 -16.799 1.00 98.25 114 LEU A CA 1
ATOM 858 C C . LEU A 1 114 ? 4.220 2.753 -17.238 1.00 98.25 114 LEU A C 1
ATOM 860 O O . LEU A 1 114 ? 4.539 1.631 -17.622 1.00 98.25 114 LEU A O 1
ATOM 864 N N . ARG A 1 115 ? 2.952 3.177 -17.220 1.00 98.44 115 ARG A N 1
ATOM 865 C CA . ARG A 1 115 ? 1.831 2.356 -17.682 1.00 98.44 115 ARG A CA 1
ATOM 866 C C . ARG A 1 115 ? 2.035 1.924 -19.134 1.00 98.44 115 ARG A C 1
ATOM 868 O O . ARG A 1 115 ? 1.972 0.730 -19.408 1.00 98.44 115 ARG A O 1
ATOM 875 N N . GLY A 1 116 ? 2.358 2.863 -20.027 1.00 98.44 116 GLY A N 1
ATOM 876 C CA . GLY A 1 116 ? 2.603 2.569 -21.442 1.00 98.44 116 GLY A CA 1
ATOM 877 C C . GLY A 1 116 ? 3.825 1.677 -21.685 1.00 98.44 116 GLY A C 1
ATOM 878 O O . GLY A 1 116 ? 3.757 0.743 -22.483 1.00 98.44 116 GLY A O 1
ATOM 879 N N . TRP A 1 117 ? 4.939 1.918 -20.985 1.00 98.31 117 TRP A N 1
ATOM 880 C CA . TRP A 1 117 ? 6.143 1.087 -21.119 1.00 98.31 117 TRP A CA 1
ATOM 881 C C . TRP A 1 117 ? 5.925 -0.339 -20.612 1.00 98.31 117 TRP A C 1
ATOM 883 O O . TRP A 1 117 ? 6.285 -1.292 -21.299 1.00 98.31 117 TRP A O 1
ATOM 893 N N . LEU A 1 118 ? 5.298 -0.497 -19.444 1.00 98.62 118 LEU A N 1
ATOM 894 C CA . LEU A 1 118 ? 5.006 -1.810 -18.867 1.00 98.62 118 LEU A CA 1
ATOM 895 C C . LEU A 1 118 ? 3.990 -2.582 -19.719 1.00 98.62 118 LEU A C 1
ATOM 897 O O . LEU A 1 118 ? 4.189 -3.768 -19.974 1.00 98.62 118 LEU A O 1
ATOM 901 N N . GLU A 1 119 ? 2.960 -1.912 -20.243 1.00 98.19 119 GLU A N 1
ATOM 902 C CA . GLU A 1 119 ? 1.993 -2.527 -21.158 1.00 98.19 119 GLU A CA 1
ATOM 903 C C . GLU A 1 119 ? 2.665 -3.037 -22.441 1.00 98.19 119 GLU A C 1
ATOM 905 O O . GLU A 1 119 ? 2.423 -4.174 -22.848 1.00 98.19 119 GLU A O 1
ATOM 910 N N . ALA A 1 120 ? 3.576 -2.257 -23.037 1.00 98.31 120 ALA A N 1
ATOM 911 C CA . ALA A 1 120 ? 4.347 -2.682 -24.209 1.00 98.31 120 ALA A CA 1
ATOM 912 C C . ALA A 1 120 ? 5.230 -3.916 -23.937 1.00 98.31 120 ALA A C 1
ATOM 914 O O . ALA A 1 120 ? 5.546 -4.671 -24.858 1.00 98.31 120 ALA A O 1
ATOM 915 N N . MET A 1 121 ? 5.603 -4.145 -22.675 1.00 97.75 121 MET A N 1
ATOM 916 C CA . MET A 1 121 ? 6.337 -5.328 -22.217 1.00 97.75 121 MET A CA 1
ATOM 917 C C . MET A 1 121 ? 5.422 -6.508 -21.843 1.00 97.75 121 MET A C 1
ATOM 919 O O . MET A 1 121 ? 5.921 -7.574 -21.484 1.00 97.75 121 MET A O 1
ATOM 923 N N . GLY A 1 122 ? 4.097 -6.339 -21.901 1.00 98.12 122 GLY A N 1
ATOM 924 C CA . GLY A 1 122 ? 3.128 -7.336 -21.439 1.00 98.12 122 GLY A CA 1
ATOM 925 C C . GLY A 1 122 ? 3.031 -7.448 -19.913 1.00 98.12 122 GLY A C 1
ATOM 926 O O . GLY A 1 122 ? 2.548 -8.462 -19.408 1.00 98.12 122 GLY A O 1
ATOM 927 N N . VAL A 1 123 ? 3.486 -6.429 -19.179 1.00 98.69 123 VAL A N 1
ATOM 928 C CA . VAL A 1 123 ? 3.467 -6.365 -17.713 1.00 98.69 123 VAL A CA 1
ATOM 929 C C . VAL A 1 123 ? 2.288 -5.503 -17.264 1.00 98.69 123 VAL A C 1
ATOM 931 O O . VAL A 1 123 ? 2.176 -4.332 -17.626 1.00 98.69 123 VAL A O 1
ATOM 934 N N . ARG A 1 124 ? 1.390 -6.065 -16.448 1.00 98.56 124 ARG A N 1
ATOM 935 C CA . ARG A 1 124 ? 0.277 -5.295 -15.868 1.00 98.56 124 ARG A CA 1
ATOM 936 C C . ARG A 1 124 ? 0.797 -4.330 -14.807 1.00 98.56 124 ARG A C 1
ATOM 938 O O . ARG A 1 124 ? 1.779 -4.615 -14.127 1.00 98.56 124 ARG A O 1
ATOM 945 N N . SER A 1 125 ? 0.127 -3.197 -14.629 1.00 98.62 125 SER A N 1
ATOM 946 C CA . SER A 1 125 ? 0.545 -2.181 -13.661 1.00 98.62 125 SER A CA 1
ATOM 947 C C . SER A 1 125 ? -0.634 -1.591 -12.889 1.00 98.62 125 SER A C 1
ATOM 949 O O . SER A 1 125 ? -1.704 -1.353 -13.450 1.00 98.62 125 SER A O 1
ATOM 951 N N . VAL A 1 126 ? -0.439 -1.381 -11.584 1.00 98.75 126 VAL A N 1
ATOM 952 C CA . VAL A 1 126 ? -1.439 -0.821 -10.663 1.00 98.75 126 VAL A CA 1
ATOM 953 C C . VAL A 1 126 ? -0.783 0.260 -9.799 1.00 98.75 126 VAL A C 1
ATOM 955 O O . VAL A 1 126 ? 0.281 0.033 -9.221 1.00 98.75 126 VAL A O 1
ATOM 958 N N . PHE A 1 127 ? -1.427 1.428 -9.699 1.00 98.62 127 PHE A N 1
ATOM 959 C CA . PHE A 1 127 ? -0.846 2.644 -9.110 1.00 98.62 127 PHE A CA 1
ATOM 960 C C . PHE A 1 127 ? -1.743 3.261 -8.017 1.00 98.62 127 PHE A C 1
ATOM 962 O O . PHE A 1 127 ? -2.329 4.323 -8.233 1.00 98.62 127 PHE A O 1
ATOM 969 N N . PRO A 1 128 ? -1.910 2.614 -6.846 1.00 98.44 128 PRO A N 1
ATOM 970 C CA . PRO A 1 128 ? -2.745 3.159 -5.777 1.00 98.44 128 PRO A CA 1
ATOM 971 C C . PRO A 1 128 ? -2.153 4.447 -5.195 1.00 98.44 128 PRO A C 1
ATOM 973 O O . PRO A 1 128 ? -0.946 4.552 -4.988 1.00 98.44 128 PRO A O 1
ATOM 976 N N . ARG A 1 129 ? -3.012 5.413 -4.875 1.00 97.94 129 ARG A N 1
ATOM 977 C CA . ARG A 1 129 ? -2.651 6.751 -4.399 1.00 97.94 129 ARG A CA 1
ATOM 978 C C . ARG A 1 129 ? -3.431 7.089 -3.120 1.00 97.94 129 ARG A C 1
ATOM 980 O O . ARG A 1 129 ? -4.587 7.516 -3.226 1.00 97.94 129 ARG A O 1
ATOM 987 N N . PRO A 1 130 ? -2.833 6.966 -1.916 1.00 97.75 130 PRO A N 1
ATOM 988 C CA . PRO A 1 130 ? -1.592 6.240 -1.563 1.00 97.75 130 PRO A CA 1
ATOM 989 C C . PRO A 1 130 ? -1.756 4.703 -1.551 1.00 97.75 130 PRO A C 1
ATOM 991 O O . PRO A 1 130 ? -2.851 4.195 -1.798 1.00 97.75 130 PRO A O 1
ATOM 994 N N . LEU A 1 131 ? -0.706 3.943 -1.197 1.00 98.31 131 LEU A N 1
ATOM 995 C CA . LEU A 1 131 ? -0.720 2.464 -1.178 1.00 98.31 131 LEU A CA 1
ATOM 996 C C . LEU A 1 131 ? -1.856 1.868 -0.333 1.00 98.31 131 LEU A C 1
ATOM 998 O O . LEU A 1 131 ? -2.474 0.874 -0.709 1.00 98.31 131 LEU A O 1
ATOM 1002 N N . CYS A 1 132 ? -2.181 2.495 0.796 1.00 97.56 132 CYS A N 1
ATOM 1003 C CA . CYS A 1 132 ? -3.275 2.077 1.677 1.00 97.56 132 CYS A CA 1
ATOM 1004 C C . CYS A 1 132 ? -4.680 2.392 1.124 1.00 97.56 132 CYS A C 1
ATOM 1006 O O . CYS A 1 132 ? -5.663 2.278 1.844 1.00 97.56 132 CYS A O 1
ATOM 1008 N N . THR A 1 133 ? -4.803 2.771 -0.148 1.00 98.44 133 THR A N 1
ATOM 1009 C CA . THR A 1 133 ? -6.085 2.798 -0.875 1.00 98.44 133 THR A CA 1
ATOM 1010 C C . THR A 1 133 ? -6.284 1.572 -1.764 1.00 98.44 133 THR A C 1
ATOM 1012 O O . THR A 1 133 ? -7.320 1.438 -2.408 1.00 98.44 133 THR A O 1
ATOM 1015 N N . LEU A 1 134 ? -5.306 0.663 -1.804 1.00 98.75 134 LEU A N 1
ATOM 1016 C CA . LEU A 1 134 ? -5.394 -0.584 -2.552 1.00 98.75 134 LEU A CA 1
ATOM 1017 C C . LEU A 1 134 ? -6.439 -1.527 -1.931 1.00 98.75 134 LEU A C 1
ATOM 1019 O O . LEU A 1 134 ? -6.216 -2.114 -0.872 1.00 98.75 134 LEU A O 1
ATOM 1023 N N . GLY A 1 135 ? -7.576 -1.685 -2.599 1.00 98.25 135 GLY A N 1
ATOM 1024 C CA . GLY A 1 135 ? -8.556 -2.743 -2.357 1.00 98.25 135 GLY A CA 1
ATOM 1025 C C . GLY A 1 135 ? -8.332 -3.954 -3.269 1.00 98.25 135 GLY A C 1
ATOM 1026 O O . GLY A 1 135 ? -7.427 -3.961 -4.097 1.00 98.25 135 GLY A O 1
ATOM 1027 N N . GLU A 1 136 ? -9.176 -4.985 -3.151 1.00 97.50 136 GLU A N 1
ATOM 1028 C CA . GLU A 1 136 ? -9.079 -6.209 -3.979 1.00 97.50 136 GLU A CA 1
ATOM 1029 C C . GLU A 1 136 ? -9.530 -6.011 -5.439 1.00 97.50 136 GLU A C 1
ATOM 1031 O O . GLU A 1 136 ? -9.158 -6.783 -6.323 1.00 97.50 136 GLU A O 1
ATOM 1036 N N . GLU A 1 137 ? -10.338 -4.983 -5.698 1.00 96.75 137 GLU A N 1
ATOM 1037 C CA . GLU A 1 137 ? -10.885 -4.691 -7.034 1.00 96.75 137 GLU A CA 1
ATOM 1038 C C . GLU A 1 137 ? -10.666 -3.247 -7.479 1.00 96.75 137 GLU A C 1
ATOM 1040 O O . GLU A 1 137 ? -10.782 -2.930 -8.664 1.00 96.75 137 GLU A O 1
ATOM 1045 N N . THR A 1 138 ? -10.403 -2.355 -6.527 1.00 98.38 138 THR A N 1
ATOM 1046 C CA . THR A 1 138 ? -10.278 -0.922 -6.763 1.00 98.38 138 THR A CA 1
ATOM 1047 C C . THR A 1 138 ? -9.027 -0.383 -6.108 1.00 98.38 138 THR A C 1
ATOM 1049 O O . THR A 1 138 ? -8.594 -0.876 -5.068 1.00 98.38 138 THR A O 1
ATOM 1052 N N . ILE A 1 139 ? -8.490 0.673 -6.691 1.00 98.56 139 ILE A N 1
ATOM 1053 C CA . ILE A 1 139 ? -7.519 1.552 -6.058 1.00 98.56 139 ILE A CA 1
ATOM 1054 C C . ILE A 1 139 ? -8.133 2.928 -5.855 1.00 98.56 139 ILE A C 1
ATOM 1056 O O . ILE A 1 139 ? -9.140 3.275 -6.484 1.00 98.56 139 ILE A O 1
ATOM 1060 N N . ASN A 1 140 ? -7.456 3.720 -5.029 1.00 98.19 140 ASN A N 1
ATOM 1061 C CA . ASN A 1 140 ? -7.799 5.101 -4.746 1.00 98.19 140 ASN A CA 1
ATOM 1062 C C . ASN A 1 140 ? -9.148 5.234 -4.039 1.00 98.19 140 ASN A C 1
ATOM 1064 O O . ASN A 1 140 ? -9.866 4.275 -3.748 1.00 98.19 140 ASN A O 1
ATOM 1068 N N . ARG A 1 141 ? -9.479 6.477 -3.721 1.00 95.81 141 ARG A N 1
ATOM 1069 C CA . ARG A 1 141 ? -10.747 6.861 -3.117 1.00 95.81 141 ARG A CA 1
ATOM 1070 C C . ARG A 1 141 ? -11.414 7.923 -3.970 1.00 95.81 141 ARG A C 1
ATOM 1072 O O . ARG A 1 141 ? -10.807 8.466 -4.892 1.00 95.81 141 ARG A O 1
ATOM 1079 N N . TRP A 1 142 ? -12.679 8.216 -3.675 1.00 94.56 142 TRP A N 1
ATOM 1080 C CA . TRP A 1 142 ? -13.369 9.328 -4.325 1.00 94.56 142 TRP A CA 1
ATOM 1081 C C . TRP A 1 142 ? -12.520 10.610 -4.180 1.00 94.56 142 TRP A C 1
ATOM 1083 O O . TRP A 1 142 ? -12.018 10.855 -3.080 1.00 94.56 142 TRP A O 1
ATOM 1093 N N . PRO A 1 143 ? -12.318 11.399 -5.253 1.00 95.88 143 PRO A N 1
ATOM 1094 C CA . PRO A 1 143 ? -13.034 11.369 -6.536 1.00 95.88 143 PRO A CA 1
ATOM 1095 C C . PRO A 1 143 ? -12.404 10.522 -7.660 1.00 95.88 143 PRO A C 1
ATOM 1097 O O . PRO A 1 143 ? -12.949 10.506 -8.759 1.00 95.88 143 PRO A O 1
ATOM 1100 N N . ILE A 1 144 ? -11.301 9.809 -7.418 1.00 96.50 144 ILE A N 1
ATOM 1101 C CA . ILE A 1 144 ? -10.477 9.164 -8.463 1.00 96.50 144 ILE A CA 1
ATOM 1102 C C . ILE A 1 144 ? -10.415 7.630 -8.357 1.00 96.50 144 ILE A C 1
ATOM 1104 O O . ILE A 1 144 ? -9.384 7.014 -8.631 1.00 96.50 144 ILE A O 1
ATOM 1108 N N . VAL A 1 145 ? -11.509 7.000 -7.926 1.00 98.06 145 VAL A N 1
ATOM 1109 C CA . VAL A 1 145 ? -11.593 5.533 -7.814 1.00 98.06 145 VAL A CA 1
ATOM 1110 C C . VAL A 1 145 ? -11.400 4.885 -9.186 1.00 98.06 145 VAL A C 1
ATOM 1112 O O . VAL A 1 145 ? -12.112 5.210 -10.135 1.00 98.06 145 VAL A O 1
ATOM 1115 N N . GLU A 1 146 ? -10.489 3.920 -9.266 1.00 97.75 146 GLU A N 1
ATOM 1116 C CA . GLU A 1 146 ? -10.197 3.149 -10.479 1.00 97.75 146 GLU A CA 1
ATOM 1117 C C . GLU A 1 146 ? -10.333 1.652 -10.173 1.00 97.75 146 GLU A C 1
ATOM 1119 O O . GLU A 1 146 ? -9.938 1.193 -9.100 1.00 97.75 146 GLU A O 1
ATOM 1124 N N . ARG A 1 147 ? -10.907 0.881 -11.105 1.00 98.25 147 ARG A N 1
ATOM 1125 C CA . ARG A 1 147 ? -10.939 -0.589 -11.036 1.00 98.25 147 ARG A CA 1
ATOM 1126 C C . ARG A 1 147 ? -9.724 -1.170 -11.744 1.00 98.25 147 ARG A C 1
ATOM 1128 O O . ARG A 1 147 ? -9.342 -0.675 -12.798 1.00 98.25 147 ARG A O 1
ATOM 1135 N N . TYR A 1 148 ? -9.190 -2.264 -11.215 1.00 97.81 148 TYR A N 1
ATOM 1136 C CA . TYR A 1 148 ? -8.119 -3.019 -11.858 1.00 97.81 148 TYR A CA 1
ATOM 1137 C C . TYR A 1 148 ? -8.464 -4.510 -11.909 1.00 97.81 148 TYR A C 1
ATOM 1139 O O . TYR A 1 148 ? -9.189 -5.026 -11.055 1.00 97.81 148 TYR A O 1
ATOM 1147 N N . ASP A 1 149 ? -7.926 -5.214 -12.904 1.00 96.94 149 ASP A N 1
ATOM 1148 C CA . ASP A 1 149 ? -8.046 -6.668 -13.009 1.00 96.94 149 ASP A CA 1
ATOM 1149 C C . ASP A 1 149 ? -6.662 -7.310 -13.090 1.00 96.94 149 ASP A C 1
ATOM 1151 O O . ASP A 1 149 ? -6.092 -7.541 -14.157 1.00 96.94 149 ASP A O 1
ATOM 1155 N N . ASP A 1 150 ? -6.092 -7.548 -11.913 1.00 97.94 150 ASP A N 1
ATOM 1156 C CA . ASP A 1 150 ? -4.805 -8.205 -11.770 1.00 97.94 150 ASP A CA 1
ATOM 1157 C C . ASP A 1 150 ? -4.848 -9.186 -10.588 1.00 97.94 150 ASP A C 1
ATOM 1159 O O . ASP A 1 150 ? -4.941 -8.761 -9.433 1.00 97.94 150 ASP A O 1
ATOM 1163 N N . PRO A 1 151 ? -4.770 -10.504 -10.834 1.00 97.50 151 PRO A N 1
ATOM 1164 C CA . PRO A 1 151 ? -4.913 -11.496 -9.779 1.00 97.50 151 PRO A CA 1
ATOM 1165 C C . PRO A 1 151 ? -3.676 -11.613 -8.868 1.00 97.50 151 PRO A C 1
ATOM 1167 O O . PRO A 1 151 ? -3.779 -12.241 -7.818 1.00 97.50 151 PRO A O 1
ATOM 1170 N N . LEU A 1 152 ? -2.511 -11.069 -9.244 1.00 98.31 152 LEU A N 1
ATOM 1171 C CA . LEU A 1 152 ? -1.334 -11.007 -8.363 1.00 98.31 152 LEU A CA 1
ATOM 1172 C C . LEU A 1 152 ? -1.440 -9.812 -7.416 1.00 98.31 152 LEU A C 1
ATOM 1174 O O . LEU A 1 152 ? -1.225 -9.956 -6.215 1.00 98.31 152 LEU A O 1
ATOM 1178 N N . VAL A 1 153 ? -1.855 -8.655 -7.938 1.00 98.62 153 VAL A N 1
ATOM 1179 C CA . VAL A 1 153 ? -2.117 -7.473 -7.105 1.00 98.62 153 VAL A CA 1
ATOM 1180 C C . VAL A 1 153 ? -3.323 -7.706 -6.191 1.00 98.62 153 VAL A C 1
ATOM 1182 O O . VAL A 1 153 ? -3.275 -7.316 -5.030 1.00 98.62 153 VAL A O 1
ATOM 1185 N N . ARG A 1 154 ? -4.360 -8.422 -6.650 1.00 98.31 154 ARG A N 1
ATOM 1186 C CA . ARG A 1 154 ? -5.496 -8.822 -5.803 1.00 98.31 154 ARG A CA 1
ATOM 1187 C C . ARG A 1 154 ? -5.072 -9.744 -4.660 1.00 98.31 154 ARG A C 1
ATOM 1189 O O . ARG A 1 154 ? -5.524 -9.544 -3.539 1.00 98.31 154 ARG A O 1
ATOM 1196 N N . GLU A 1 155 ? -4.201 -10.726 -4.920 1.00 98.06 155 GLU A N 1
ATOM 1197 C CA . GLU A 1 155 ? -3.633 -11.578 -3.861 1.00 98.06 155 GLU A CA 1
ATOM 1198 C C . GLU A 1 155 ? -2.844 -10.731 -2.854 1.00 98.06 155 GLU A C 1
ATOM 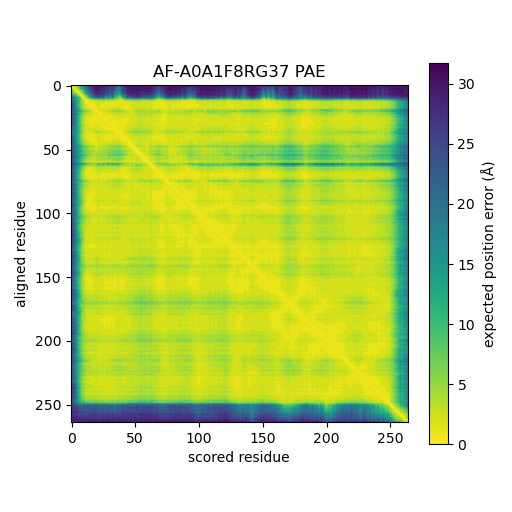1200 O O . GLU A 1 155 ? -3.048 -10.877 -1.650 1.00 98.06 155 GLU A O 1
ATOM 1205 N N . PHE A 1 156 ? -2.035 -9.773 -3.323 1.00 98.56 156 PHE A N 1
ATOM 1206 C CA . PHE A 1 156 ? -1.369 -8.815 -2.437 1.00 98.56 156 PHE A CA 1
ATOM 1207 C C . PHE A 1 156 ? -2.374 -8.029 -1.575 1.00 98.56 156 PHE A C 1
ATOM 1209 O O . PHE A 1 156 ? -2.253 -7.971 -0.347 1.00 98.56 156 PHE A O 1
ATOM 1216 N N . ALA A 1 157 ? -3.417 -7.502 -2.221 1.00 98.38 157 ALA A N 1
ATOM 1217 C CA . ALA A 1 157 ? -4.476 -6.683 -1.640 1.00 98.38 157 ALA A CA 1
ATOM 1218 C C . ALA A 1 157 ? -5.388 -7.416 -0.646 1.00 98.38 157 ALA A C 1
ATOM 1220 O O . ALA A 1 157 ? -6.224 -6.776 -0.008 1.00 98.38 157 ALA A O 1
ATOM 1221 N N . ARG A 1 158 ? -5.256 -8.737 -0.489 1.00 97.56 158 ARG A N 1
ATOM 1222 C CA . ARG A 1 158 ? -5.924 -9.496 0.581 1.00 97.56 158 ARG A CA 1
ATOM 1223 C C . ARG A 1 158 ? -5.234 -9.334 1.927 1.00 97.56 158 ARG A C 1
ATOM 1225 O O . ARG A 1 158 ? -5.899 -9.369 2.954 1.00 97.56 158 ARG A O 1
ATOM 1232 N N . TRP A 1 159 ? -3.921 -9.112 1.915 1.00 98.19 159 TRP A N 1
ATOM 1233 C CA . TRP A 1 159 ? -3.090 -9.049 3.120 1.00 98.19 159 TRP A CA 1
ATOM 1234 C C . TRP A 1 159 ? -2.619 -7.631 3.432 1.00 98.19 159 TRP A C 1
ATOM 1236 O O . TRP A 1 159 ? -2.568 -7.245 4.603 1.00 98.19 159 TRP A O 1
ATOM 1246 N N . PHE A 1 160 ? -2.338 -6.839 2.392 1.00 98.62 160 PHE A N 1
ATOM 1247 C CA . PHE A 1 160 ? -1.802 -5.487 2.512 1.00 98.62 160 PHE A CA 1
ATOM 1248 C C . PHE A 1 160 ? -2.513 -4.504 1.581 1.00 98.62 160 PHE A C 1
ATOM 1250 O O . PHE A 1 160 ? -2.674 -4.772 0.396 1.00 98.62 160 PHE A O 1
ATOM 1257 N N . GLY A 1 161 ? -2.900 -3.336 2.087 1.00 98.19 161 GLY A N 1
ATOM 1258 C CA . GLY A 1 161 ? -3.569 -2.305 1.292 1.00 98.19 161 GLY A CA 1
ATOM 1259 C C . GLY A 1 161 ? -4.462 -1.431 2.158 1.00 98.19 161 GLY A C 1
ATOM 1260 O O . GLY A 1 161 ? -4.024 -0.932 3.193 1.00 98.19 161 GLY A O 1
ATOM 1261 N N . GLN A 1 162 ? -5.711 -1.239 1.740 1.00 98.12 162 GLN A N 1
ATOM 1262 C CA . GLN A 1 162 ? -6.711 -0.528 2.528 1.00 98.12 162 GLN A CA 1
ATOM 1263 C C . GLN A 1 162 ? -7.060 -1.313 3.791 1.00 98.12 162 GLN A C 1
ATOM 1265 O O . GLN A 1 162 ? -7.628 -2.392 3.679 1.00 98.12 162 GLN A O 1
ATOM 1270 N N . PRO A 1 163 ? -6.780 -0.812 4.995 1.00 97.69 163 PRO A N 1
ATOM 1271 C CA . PRO A 1 163 ? -6.857 -1.629 6.196 1.00 97.69 163 PRO A CA 1
ATOM 1272 C C . PRO A 1 163 ? -8.262 -2.164 6.475 1.00 97.69 163 PRO A C 1
ATOM 1274 O O . PRO A 1 163 ? -9.256 -1.514 6.150 1.00 97.69 163 PRO A O 1
ATOM 1277 N N . LYS A 1 164 ? -8.320 -3.363 7.066 1.00 98.06 164 LYS A N 1
ATOM 1278 C CA . LYS A 1 164 ? -9.548 -4.010 7.541 1.00 98.06 164 LYS A CA 1
ATOM 1279 C C . LYS A 1 164 ? -9.388 -4.459 8.982 1.00 98.06 164 LYS A C 1
ATOM 1281 O O . LYS A 1 164 ? -8.420 -5.152 9.308 1.00 98.06 164 LYS A O 1
ATOM 1286 N N . LEU A 1 165 ? -10.320 -4.025 9.829 1.00 97.06 165 LEU A N 1
ATOM 1287 C CA . LEU A 1 165 ? -10.253 -4.170 11.280 1.00 97.06 165 LEU A CA 1
ATOM 1288 C C . LEU A 1 165 ? -11.573 -4.722 11.825 1.00 97.06 165 LEU A C 1
ATOM 1290 O O . LEU A 1 165 ? -12.647 -4.259 11.455 1.00 97.06 165 LEU A O 1
ATOM 1294 N N . ALA A 1 166 ? -11.495 -5.661 12.763 1.00 96.50 166 ALA A N 1
ATOM 1295 C CA . ALA A 1 166 ? -12.633 -6.099 13.563 1.00 96.50 166 ALA A CA 1
ATOM 1296 C C . ALA A 1 166 ? -12.400 -5.718 15.028 1.00 96.50 166 ALA A C 1
ATOM 1298 O O . ALA A 1 166 ? -11.416 -6.141 15.640 1.00 96.50 166 ALA A O 1
ATOM 1299 N N . LEU A 1 167 ? -13.286 -4.893 15.588 1.00 97.06 167 LEU A N 1
ATOM 1300 C CA . LEU A 1 167 ? -13.190 -4.417 16.967 1.00 97.06 167 LEU A CA 1
ATOM 1301 C C . LEU A 1 167 ? -14.178 -5.183 17.853 1.00 97.06 167 LEU A C 1
ATOM 1303 O O . LEU A 1 167 ? -15.315 -5.433 17.465 1.00 97.06 167 LEU A O 1
ATOM 1307 N N . THR A 1 168 ? -13.743 -5.544 19.057 1.00 97.88 168 THR A N 1
ATOM 1308 C CA . THR A 1 168 ? -14.616 -6.006 20.145 1.00 97.88 168 THR A CA 1
ATOM 1309 C C . THR A 1 168 ? -14.737 -4.883 21.162 1.00 97.88 168 THR A C 1
ATOM 1311 O O . THR A 1 168 ? -13.720 -4.336 21.594 1.00 97.88 168 THR A O 1
ATOM 1314 N N . VAL A 1 169 ? -15.972 -4.537 21.522 1.00 97.69 169 VAL A N 1
ATOM 1315 C CA . VAL A 1 169 ? -16.281 -3.464 22.470 1.00 97.69 169 VAL A CA 1
ATOM 1316 C C . VAL A 1 169 ? -17.118 -4.031 23.611 1.00 97.69 169 VAL A C 1
ATOM 1318 O O . VAL A 1 169 ? -18.175 -4.616 23.378 1.00 97.69 169 VAL A O 1
ATOM 1321 N N . GLU A 1 170 ? -16.653 -3.820 24.839 1.00 97.31 170 GLU A N 1
ATOM 1322 C CA . GLU A 1 170 ? -17.319 -4.211 26.085 1.00 97.31 170 GLU A CA 1
ATOM 1323 C C . GLU A 1 170 ? -17.448 -2.966 26.962 1.00 97.31 170 GLU A C 1
ATOM 1325 O O . GLU A 1 170 ? -16.497 -2.197 27.081 1.00 97.31 170 GLU A O 1
ATOM 1330 N N . ASP A 1 171 ? -18.635 -2.716 27.520 1.00 95.75 171 ASP A N 1
ATOM 1331 C CA . ASP A 1 171 ? -18.911 -1.536 28.354 1.00 95.75 171 ASP A CA 1
ATOM 1332 C C . ASP A 1 171 ? -18.427 -0.206 27.735 1.00 95.75 171 ASP A C 1
ATOM 1334 O O . ASP A 1 171 ? -17.881 0.668 28.409 1.00 95.75 171 ASP A O 1
ATOM 1338 N N . MET A 1 172 ? -18.645 -0.045 26.422 1.00 96.62 172 MET A N 1
ATOM 1339 C CA . MET A 1 172 ? -18.222 1.112 25.611 1.00 96.62 172 MET A CA 1
ATOM 1340 C C . MET A 1 172 ? -16.705 1.271 25.437 1.00 96.62 172 MET A C 1
ATOM 1342 O O . MET A 1 172 ? -16.262 2.312 24.954 1.00 96.62 172 MET A O 1
ATOM 1346 N N . VAL A 1 173 ? -15.902 0.270 25.787 1.00 98.00 173 VAL A N 1
ATOM 1347 C CA . VAL A 1 173 ? -14.440 0.287 25.666 1.00 98.00 173 VAL A CA 1
ATOM 1348 C C . VAL A 1 173 ? -13.984 -0.769 24.666 1.00 98.00 173 VAL A C 1
ATOM 1350 O O . VAL A 1 173 ? -14.439 -1.909 24.695 1.00 98.00 173 VAL A O 1
ATOM 1353 N N . VAL A 1 174 ? -13.065 -0.402 23.775 1.00 98.38 174 VAL A N 1
ATOM 1354 C CA . VAL A 1 174 ? -12.448 -1.335 22.826 1.00 98.38 174 VAL A CA 1
ATOM 1355 C C . VAL A 1 174 ? -11.522 -2.287 23.589 1.00 98.38 174 VAL A C 1
ATOM 1357 O O . VAL A 1 174 ? -10.483 -1.873 24.101 1.00 98.38 174 VAL A O 1
ATOM 1360 N N . THR A 1 175 ? -11.865 -3.573 23.661 1.00 98.19 175 THR A N 1
ATOM 1361 C CA . THR A 1 175 ? -11.077 -4.591 24.385 1.00 98.19 175 THR A CA 1
ATOM 1362 C C . THR A 1 175 ? -10.152 -5.383 23.469 1.00 98.19 175 THR A C 1
ATOM 1364 O O . THR A 1 175 ? -9.076 -5.820 23.884 1.00 98.19 175 THR A O 1
ATOM 1367 N N . ARG A 1 176 ? -10.528 -5.540 22.196 1.00 98.06 176 ARG A N 1
ATOM 1368 C CA . ARG A 1 176 ? -9.741 -6.253 21.185 1.00 98.06 176 ARG A CA 1
ATOM 1369 C C . ARG A 1 176 ? -9.875 -5.583 19.826 1.00 98.06 176 ARG A C 1
ATOM 1371 O O . ARG A 1 176 ? -10.957 -5.150 19.445 1.00 98.06 176 ARG A O 1
ATOM 1378 N N . VAL A 1 177 ? -8.773 -5.569 19.082 1.00 98.25 177 VAL A N 1
ATOM 1379 C CA . VAL A 1 177 ? -8.729 -5.149 17.680 1.00 98.25 177 VAL A CA 1
ATOM 1380 C C . VAL A 1 177 ? -8.005 -6.222 16.883 1.00 98.25 177 VAL A C 1
ATOM 1382 O O . VAL A 1 177 ? -6.858 -6.552 17.180 1.00 98.25 177 VAL A O 1
ATOM 1385 N N . GLU A 1 178 ? -8.682 -6.796 15.899 1.00 98.00 178 GLU A N 1
ATOM 1386 C CA . GLU A 1 178 ? -8.126 -7.786 14.985 1.00 98.00 178 GLU A CA 1
ATOM 1387 C C . GLU A 1 178 ? -7.900 -7.161 13.610 1.00 98.00 178 GLU A C 1
ATOM 1389 O O . GLU A 1 178 ? -8.809 -6.574 13.031 1.00 98.00 178 GLU A O 1
ATOM 1394 N N . VAL A 1 179 ? -6.677 -7.284 13.093 1.00 98.06 179 VAL A N 1
ATOM 1395 C CA . VAL A 1 179 ? -6.285 -6.754 11.782 1.00 98.06 179 VAL A CA 1
ATOM 1396 C C . VAL A 1 179 ? -6.359 -7.883 10.761 1.00 98.06 179 VAL A C 1
ATOM 1398 O O . VAL A 1 179 ? -5.468 -8.734 10.726 1.00 98.06 179 VAL A O 1
ATOM 1401 N N . THR A 1 180 ? -7.406 -7.891 9.938 1.00 96.31 180 THR A N 1
ATOM 1402 C CA . THR A 1 180 ? -7.587 -8.890 8.869 1.00 96.31 180 THR A CA 1
ATOM 1403 C C . THR A 1 180 ? -6.862 -8.494 7.585 1.00 96.31 180 THR A C 1
ATOM 1405 O O . THR A 1 180 ? -6.395 -9.366 6.859 1.00 96.31 180 THR A O 1
ATOM 1408 N N . ARG A 1 181 ? -6.688 -7.187 7.347 1.00 98.12 181 ARG A N 1
ATOM 1409 C CA . ARG A 1 181 ? -5.808 -6.635 6.309 1.00 98.12 181 ARG A CA 1
ATOM 1410 C C . ARG A 1 181 ? -5.055 -5.432 6.853 1.00 98.12 181 ARG A C 1
ATOM 1412 O O . ARG A 1 181 ? -5.671 -4.506 7.379 1.00 98.12 181 ARG A O 1
ATOM 1419 N N . ASP A 1 182 ? -3.735 -5.442 6.727 1.00 98.38 182 ASP A N 1
ATOM 1420 C CA . ASP A 1 182 ? -2.883 -4.366 7.234 1.00 98.38 182 ASP A CA 1
ATOM 1421 C C . ASP A 1 182 ? -2.648 -3.293 6.163 1.00 98.38 182 ASP A C 1
ATOM 1423 O O . ASP A 1 182 ? -2.756 -3.542 4.961 1.00 98.38 182 ASP A O 1
ATOM 1427 N N . SER A 1 183 ? -2.256 -2.097 6.588 1.00 98.06 183 SER A N 1
ATOM 1428 C CA . SER A 1 183 ? -1.550 -1.186 5.689 1.00 98.06 183 SER A CA 1
ATOM 1429 C C . SER A 1 183 ? -0.172 -1.786 5.413 1.00 98.06 183 SER A C 1
ATOM 1431 O O . SER A 1 183 ? 0.480 -2.258 6.340 1.00 98.06 183 SER A O 1
ATOM 1433 N N . ALA A 1 184 ? 0.326 -1.736 4.176 1.00 97.81 184 ALA A N 1
ATOM 1434 C CA . ALA A 1 184 ? 1.627 -2.335 3.841 1.00 97.81 184 ALA A CA 1
ATOM 1435 C C . ALA A 1 184 ? 2.781 -1.837 4.737 1.00 97.81 184 ALA A C 1
ATOM 1437 O O . ALA A 1 184 ? 3.691 -2.594 5.057 1.00 97.81 184 ALA A O 1
ATOM 1438 N N . CYS A 1 185 ? 2.709 -0.586 5.201 1.00 97.38 185 CYS A N 1
ATOM 1439 C CA . CYS A 1 185 ? 3.677 0.013 6.118 1.00 97.38 185 CYS A CA 1
ATOM 1440 C C . CYS A 1 185 ? 3.574 -0.454 7.583 1.00 97.38 185 CYS A C 1
ATOM 1442 O O . CYS A 1 185 ? 4.464 -0.132 8.363 1.00 97.38 185 CYS A O 1
ATOM 1444 N N . GLY A 1 186 ? 2.513 -1.165 7.976 1.00 97.94 186 GLY A N 1
ATOM 1445 C CA . GLY A 1 186 ? 2.258 -1.599 9.358 1.00 97.94 186 GLY A CA 1
ATOM 1446 C C . GLY A 1 186 ? 1.443 -0.612 10.201 1.00 97.94 186 GLY A C 1
ATOM 1447 O O . GLY A 1 186 ? 1.231 -0.831 11.395 1.00 97.94 186 GLY A O 1
ATOM 1448 N N . CYS A 1 187 ? 0.975 0.489 9.603 1.00 98.25 187 CYS A N 1
ATOM 1449 C CA . CYS A 1 187 ? 0.227 1.521 10.321 1.00 98.25 187 CYS A CA 1
ATOM 1450 C C . CYS A 1 187 ? -1.072 0.985 10.944 1.00 98.25 187 CYS A C 1
ATOM 1452 O O . CYS A 1 187 ? -1.408 1.365 12.063 1.00 98.25 187 CYS A O 1
ATOM 1454 N N . ALA A 1 188 ? -1.785 0.073 10.274 1.00 98.25 188 ALA A N 1
ATOM 1455 C CA . ALA A 1 188 ? -3.054 -0.423 10.800 1.00 98.25 188 ALA A CA 1
ATOM 1456 C C . ALA A 1 188 ? -2.854 -1.279 12.053 1.00 98.25 188 ALA A C 1
ATOM 1458 O O . ALA A 1 188 ? -3.602 -1.124 13.013 1.00 98.25 188 ALA A O 1
ATOM 1459 N N . ARG A 1 189 ? -1.800 -2.106 12.096 1.00 98.19 189 ARG A N 1
ATOM 1460 C CA . ARG A 1 189 ? -1.394 -2.817 13.322 1.00 98.19 189 ARG A CA 1
ATOM 1461 C C . ARG A 1 189 ? -0.994 -1.869 14.445 1.00 98.19 189 ARG A C 1
ATOM 1463 O O . ARG A 1 189 ? -1.406 -2.081 15.580 1.00 98.19 189 ARG A O 1
ATOM 1470 N N . PHE A 1 190 ? -0.237 -0.817 14.139 1.00 98.50 190 PHE A N 1
ATOM 1471 C CA . PHE A 1 190 ? 0.125 0.194 15.135 1.00 98.50 190 PHE A CA 1
ATOM 1472 C C . PHE A 1 190 ? -1.116 0.865 15.744 1.00 98.50 190 PHE A C 1
ATOM 1474 O O . PHE A 1 190 ? -1.243 0.945 16.965 1.00 98.50 190 PHE A O 1
ATOM 1481 N N . VAL A 1 191 ? -2.057 1.294 14.898 1.00 98.56 191 VAL A N 1
ATOM 1482 C CA . VAL A 1 191 ? -3.318 1.900 15.344 1.00 98.56 191 VAL A CA 1
ATOM 1483 C C . VAL A 1 191 ? -4.166 0.895 16.125 1.00 98.56 191 VAL A C 1
ATOM 1485 O O . VAL A 1 191 ? -4.696 1.240 17.175 1.00 98.56 191 VAL A O 1
ATOM 1488 N N . ALA A 1 192 ? -4.254 -0.357 15.670 1.00 98.38 192 ALA A N 1
ATOM 1489 C CA . ALA A 1 192 ? -5.009 -1.409 16.345 1.00 98.38 192 ALA A CA 1
ATOM 1490 C C . ALA A 1 192 ? -4.532 -1.657 17.784 1.00 98.38 192 ALA A C 1
ATOM 1492 O O . ALA A 1 192 ? -5.355 -1.817 18.684 1.00 98.38 192 ALA A O 1
ATOM 1493 N N . GLU A 1 193 ? -3.218 -1.649 18.021 1.00 98.31 193 GLU A N 1
ATOM 1494 C CA . GLU A 1 193 ? -2.671 -1.754 19.376 1.00 98.31 193 GLU A CA 1
ATOM 1495 C C . GLU A 1 193 ? -3.013 -0.527 20.230 1.00 98.31 193 GLU A C 1
ATOM 1497 O O . GLU A 1 193 ? -3.416 -0.681 21.381 1.00 98.31 193 GLU A O 1
ATOM 1502 N N . GLY A 1 194 ? -2.919 0.680 19.663 1.00 98.19 194 GLY A N 1
ATOM 1503 C CA . GLY A 1 194 ? -3.229 1.923 20.375 1.00 98.19 194 GLY A CA 1
ATOM 1504 C C . GLY A 1 194 ? -4.716 2.142 20.675 1.00 98.19 194 GLY A C 1
ATOM 1505 O O . GLY A 1 194 ? -5.042 2.934 21.553 1.00 98.19 194 GLY A O 1
ATOM 1506 N N . LEU A 1 195 ? -5.618 1.450 19.974 1.00 98.44 195 LEU A N 1
ATOM 1507 C CA . LEU A 1 195 ? -7.062 1.542 20.205 1.00 98.44 195 LEU A CA 1
ATOM 1508 C C . LEU A 1 195 ? -7.549 0.707 21.396 1.00 98.44 195 LEU A C 1
ATOM 1510 O O . LEU A 1 195 ? -8.651 0.944 21.886 1.00 98.44 195 LEU A O 1
ATOM 1514 N N . LYS A 1 196 ? -6.767 -0.259 21.888 1.00 98.31 196 LYS A N 1
ATOM 1515 C CA . LYS A 1 196 ? -7.159 -1.061 23.057 1.00 98.31 196 LYS A CA 1
ATOM 1516 C C . LYS A 1 196 ? -7.264 -0.163 24.294 1.00 98.31 196 LYS A C 1
ATOM 1518 O O . LYS A 1 196 ? -6.328 0.555 24.629 1.00 98.31 196 LYS A O 1
ATOM 1523 N N . GLY A 1 197 ? -8.399 -0.223 24.985 1.00 98.06 197 GLY A N 1
ATOM 1524 C CA . GLY A 1 197 ? -8.712 0.619 26.140 1.00 98.06 197 GLY A CA 1
ATOM 1525 C C . GLY A 1 197 ? -9.323 1.982 25.796 1.00 98.06 197 GLY A C 1
ATOM 1526 O O . GLY A 1 197 ? -9.699 2.713 26.709 1.00 98.06 197 GLY A O 1
ATOM 1527 N N . VAL A 1 198 ? -9.464 2.325 24.511 1.00 98.31 198 VAL A N 1
ATOM 1528 C CA . VAL A 1 198 ? -10.111 3.570 24.076 1.00 98.31 198 VAL A CA 1
ATOM 1529 C C . VAL A 1 198 ? -11.632 3.415 24.125 1.00 98.31 198 VAL A C 1
ATOM 1531 O O . VAL A 1 198 ? -12.174 2.346 23.823 1.00 98.31 198 VAL A O 1
ATOM 1534 N N . ARG A 1 199 ? -12.343 4.483 24.499 1.00 98.00 199 ARG A N 1
ATOM 1535 C CA . ARG A 1 199 ? -13.810 4.512 24.453 1.00 98.00 199 ARG A CA 1
ATOM 1536 C C . ARG A 1 199 ? -14.297 4.483 23.006 1.00 98.00 199 ARG A C 1
ATOM 1538 O O . ARG A 1 199 ? -13.746 5.169 22.152 1.00 98.00 199 ARG A O 1
ATOM 1545 N N . ALA A 1 200 ? -15.365 3.743 22.728 1.00 97.12 200 ALA A N 1
ATOM 1546 C CA . ALA A 1 200 ? -15.897 3.577 21.375 1.00 97.12 200 ALA A CA 1
ATOM 1547 C C . ALA A 1 200 ? -16.240 4.918 20.695 1.00 97.12 200 ALA A C 1
ATOM 1549 O O . ALA A 1 200 ? -16.003 5.077 19.502 1.00 97.12 200 ALA A O 1
ATOM 1550 N N . GLU A 1 201 ? -16.719 5.901 21.461 1.00 96.38 201 GLU A N 1
ATOM 1551 C CA . GLU A 1 201 ? -17.026 7.256 20.975 1.00 96.38 201 GLU A CA 1
ATOM 1552 C C . GLU A 1 201 ? -15.789 8.095 20.615 1.00 96.38 201 GLU A C 1
ATOM 1554 O O . GLU A 1 201 ? -15.883 8.998 19.791 1.00 96.38 201 GLU A O 1
ATOM 1559 N N . GLU A 1 202 ? -14.624 7.767 21.174 1.00 97.38 202 GLU A N 1
ATOM 1560 C CA . GLU A 1 202 ? -13.348 8.454 20.929 1.00 97.38 202 GLU A CA 1
ATOM 1561 C C . GLU A 1 202 ? -12.478 7.711 19.902 1.00 97.38 202 GLU A C 1
ATOM 1563 O O . GLU A 1 202 ? -11.475 8.241 19.422 1.00 97.38 202 GLU A O 1
ATOM 1568 N N . ALA A 1 203 ? -12.845 6.474 19.547 1.00 97.88 203 ALA A N 1
ATOM 1569 C CA . ALA A 1 203 ? -12.006 5.567 18.769 1.00 97.88 203 ALA A CA 1
ATOM 1570 C C . ALA A 1 203 ? -11.611 6.136 17.397 1.00 97.88 203 ALA A C 1
ATOM 1572 O O . ALA A 1 203 ? -10.479 5.949 16.954 1.00 97.88 203 ALA A O 1
ATOM 1573 N N . VAL A 1 204 ? -12.512 6.859 16.727 1.00 97.94 204 VAL A N 1
ATOM 1574 C CA . VAL A 1 204 ? -12.246 7.447 15.403 1.00 97.94 204 VAL A CA 1
ATOM 1575 C C . VAL A 1 204 ? -11.201 8.562 15.480 1.00 97.94 204 VAL A C 1
ATOM 1577 O O . VAL A 1 204 ? -10.299 8.627 14.639 1.00 97.94 204 VAL A O 1
ATOM 1580 N N . ASP A 1 205 ? -11.286 9.421 16.493 1.00 97.81 205 ASP A N 1
ATOM 1581 C CA . ASP A 1 205 ? -10.327 10.510 16.689 1.00 97.81 205 ASP A CA 1
ATOM 1582 C C . ASP A 1 205 ? -8.984 9.971 17.186 1.00 97.81 205 ASP A C 1
ATOM 1584 O O . ASP A 1 205 ? -7.934 10.349 16.660 1.00 97.81 205 ASP A O 1
ATOM 1588 N N . ALA A 1 206 ? -9.009 9.004 18.109 1.00 98.25 206 ALA A N 1
ATOM 1589 C CA . ALA A 1 206 ? -7.817 8.291 18.553 1.00 98.25 206 ALA A CA 1
ATOM 1590 C C . ALA A 1 206 ? -7.099 7.601 17.382 1.00 98.25 206 ALA A C 1
ATOM 1592 O O . ALA A 1 206 ? -5.881 7.720 17.260 1.00 98.25 206 ALA A O 1
ATOM 1593 N N . ALA A 1 207 ? -7.834 6.945 16.477 1.00 98.44 207 ALA A N 1
ATOM 1594 C CA . ALA A 1 207 ? -7.265 6.322 15.283 1.00 98.44 207 ALA A CA 1
ATOM 1595 C C . ALA A 1 207 ? -6.568 7.342 14.371 1.00 98.44 207 ALA A C 1
ATOM 1597 O O . ALA A 1 207 ? -5.467 7.079 13.888 1.00 98.44 207 ALA A O 1
ATOM 1598 N N . GLY A 1 208 ? -7.174 8.518 14.176 1.00 97.81 208 GLY A N 1
ATOM 1599 C CA . GLY A 1 208 ? -6.557 9.620 13.436 1.00 97.81 208 GLY A CA 1
ATOM 1600 C C . GLY A 1 208 ? -5.261 10.107 14.090 1.00 97.81 208 GLY A C 1
ATOM 1601 O O . GLY A 1 208 ? -4.239 10.230 13.419 1.00 97.81 208 GLY A O 1
ATOM 1602 N N . MET A 1 209 ? -5.266 10.317 15.408 1.00 98.06 209 MET A N 1
ATOM 1603 C CA . MET A 1 209 ? -4.077 10.766 16.142 1.00 98.06 209 MET A CA 1
ATOM 1604 C C . MET A 1 209 ? -2.955 9.724 16.144 1.00 98.06 209 MET A C 1
ATOM 1606 O O . MET A 1 209 ? -1.790 10.066 15.948 1.00 98.06 209 MET A O 1
ATOM 1610 N N . LEU A 1 210 ? -3.286 8.446 16.336 1.00 98.38 210 LEU A N 1
ATOM 1611 C CA . LEU A 1 210 ? -2.325 7.347 16.242 1.00 98.38 210 LEU A CA 1
ATOM 1612 C C . LEU A 1 210 ? -1.729 7.263 14.831 1.00 98.38 210 LEU A C 1
ATOM 1614 O O . LEU A 1 210 ? -0.518 7.115 14.693 1.00 98.38 210 LEU A O 1
ATOM 1618 N N . HIS A 1 211 ? -2.544 7.419 13.784 1.00 98.38 211 HIS A N 1
ATOM 1619 C CA . HIS A 1 211 ? -2.055 7.480 12.405 1.00 98.38 211 HIS A CA 1
ATOM 1620 C C . HIS A 1 211 ? -1.073 8.643 12.189 1.00 98.38 211 HIS A C 1
ATOM 1622 O O . HIS A 1 211 ? 0.002 8.412 11.645 1.00 98.38 211 HIS A O 1
ATOM 1628 N N . HIS A 1 212 ? -1.368 9.845 12.692 1.00 96.19 212 HIS A N 1
ATOM 1629 C CA . HIS A 1 212 ? -0.451 10.992 12.608 1.00 96.19 212 HIS A CA 1
ATOM 1630 C C . HIS A 1 212 ? 0.877 10.776 13.352 1.00 96.19 212 HIS A C 1
ATOM 1632 O O . HIS A 1 212 ? 1.913 11.285 12.925 1.00 96.19 212 HIS A O 1
ATOM 1638 N N . HIS A 1 213 ? 0.866 10.033 14.462 1.00 96.38 213 HIS A N 1
ATOM 1639 C CA . HIS A 1 213 ? 2.089 9.653 15.175 1.00 96.38 213 HIS A CA 1
ATOM 1640 C C . HIS A 1 213 ? 2.843 8.503 14.501 1.00 96.38 213 HIS A C 1
ATOM 1642 O O . HIS A 1 213 ? 4.027 8.292 14.779 1.00 96.38 213 HIS A O 1
ATOM 1648 N N . PHE A 1 214 ? 2.179 7.750 13.622 1.00 96.94 214 PHE A N 1
ATOM 1649 C CA . PHE A 1 214 ? 2.834 6.722 12.844 1.00 96.94 214 PHE A CA 1
ATOM 1650 C C . PHE A 1 214 ? 3.688 7.379 11.752 1.00 96.94 214 PHE A C 1
ATOM 1652 O O . PHE A 1 214 ? 3.218 8.246 11.015 1.00 96.94 214 PHE A O 1
ATOM 1659 N N . PRO A 1 215 ? 4.945 6.953 11.581 1.00 92.88 215 PRO A N 1
ATOM 1660 C CA . PRO A 1 215 ? 5.781 7.440 10.498 1.00 92.88 215 PRO A CA 1
ATOM 166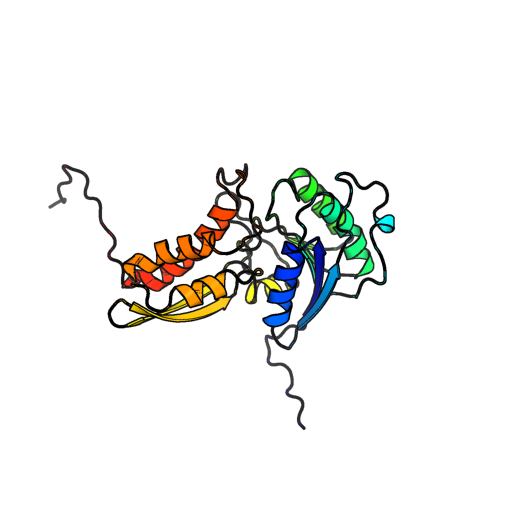1 C C . PRO A 1 215 ? 5.218 6.910 9.164 1.00 92.88 215 PRO A C 1
ATOM 1663 O O . PRO A 1 215 ? 5.467 5.774 8.769 1.00 92.88 215 PRO A O 1
ATOM 1666 N N . CYS A 1 216 ? 4.398 7.713 8.495 1.00 92.31 216 CYS A N 1
ATOM 1667 C CA . CYS A 1 216 ? 3.769 7.385 7.220 1.00 92.31 216 CYS A CA 1
ATOM 1668 C C . CYS A 1 216 ? 4.617 7.911 6.051 1.00 92.31 216 CYS A C 1
ATOM 1670 O O . CYS A 1 216 ? 5.134 9.023 6.125 1.00 92.31 216 CYS A O 1
ATOM 1672 N N . LEU A 1 217 ? 4.727 7.136 4.964 1.00 92.62 217 LEU A N 1
ATOM 1673 C CA . LEU A 1 217 ? 5.364 7.595 3.719 1.00 92.62 217 LEU A CA 1
ATOM 1674 C C . LEU A 1 217 ? 4.470 8.568 2.929 1.00 92.62 217 LEU A C 1
ATOM 1676 O O . LEU A 1 217 ? 4.970 9.348 2.119 1.00 92.62 217 LEU A O 1
ATOM 1680 N N . ALA A 1 218 ? 3.155 8.528 3.156 1.00 95.56 218 ALA A N 1
ATOM 1681 C CA . ALA A 1 218 ? 2.211 9.368 2.438 1.00 95.56 218 ALA A CA 1
ATOM 1682 C C . ALA A 1 218 ? 2.495 10.860 2.689 1.00 95.56 218 ALA A C 1
ATOM 1684 O O . ALA A 1 218 ? 2.635 11.301 3.831 1.00 95.56 218 ALA A O 1
ATOM 1685 N N . SER A 1 219 ? 2.590 11.628 1.605 1.00 95.69 219 SER A N 1
ATOM 1686 C CA . SER A 1 219 ? 3.022 13.025 1.630 1.00 95.69 219 SER A CA 1
ATOM 1687 C C . SER A 1 219 ? 2.097 13.931 2.441 1.00 95.69 219 SER A C 1
ATOM 1689 O O . SER A 1 219 ? 0.873 13.794 2.396 1.00 95.69 219 SER A O 1
ATOM 1691 N N . MET A 1 220 ? 2.705 14.927 3.092 1.00 96.12 220 MET A N 1
ATOM 1692 C CA . MET A 1 220 ? 2.023 16.090 3.674 1.00 96.12 220 MET A CA 1
ATOM 1693 C C . MET A 1 220 ? 1.792 17.222 2.668 1.00 96.12 220 MET A C 1
ATOM 1695 O O . MET A 1 220 ? 1.165 18.224 3.005 1.00 96.12 220 MET A O 1
ATOM 1699 N N . ASN A 1 221 ? 2.291 17.092 1.440 1.00 96.31 221 ASN A N 1
ATOM 1700 C CA . ASN A 1 221 ? 1.973 18.041 0.383 1.00 96.31 221 ASN A CA 1
ATOM 1701 C C . ASN A 1 221 ? 0.558 17.792 -0.142 1.00 96.31 221 ASN A C 1
ATOM 1703 O O . ASN A 1 221 ? 0.068 16.661 -0.141 1.00 96.31 221 ASN A O 1
ATOM 1707 N N . ILE A 1 222 ? -0.083 18.863 -0.608 1.00 96.38 222 ILE A N 1
ATOM 1708 C CA . ILE A 1 222 ? -1.414 18.783 -1.205 1.00 96.38 222 ILE A CA 1
ATOM 1709 C C . ILE A 1 222 ? -1.328 18.026 -2.528 1.00 96.38 222 ILE A C 1
ATOM 1711 O O . ILE A 1 222 ? -0.653 18.457 -3.467 1.00 96.38 222 ILE A O 1
ATOM 1715 N N . ASP A 1 223 ? -2.054 16.918 -2.602 1.00 96.81 223 ASP A N 1
ATOM 1716 C CA . ASP A 1 223 ? -2.301 16.210 -3.843 1.00 96.81 223 ASP A CA 1
ATOM 1717 C C . ASP A 1 223 ? -3.388 16.937 -4.646 1.00 96.81 223 ASP A C 1
ATOM 1719 O O . ASP A 1 223 ? -4.404 17.390 -4.110 1.00 96.81 223 ASP A O 1
ATOM 1723 N N . LYS A 1 224 ? -3.156 17.091 -5.952 1.00 94.56 224 LYS A N 1
ATOM 1724 C CA . LYS A 1 224 ? -4.024 17.891 -6.826 1.00 94.56 224 LYS A CA 1
ATOM 1725 C C . LYS A 1 224 ? -5.397 17.257 -7.032 1.00 94.56 224 LYS 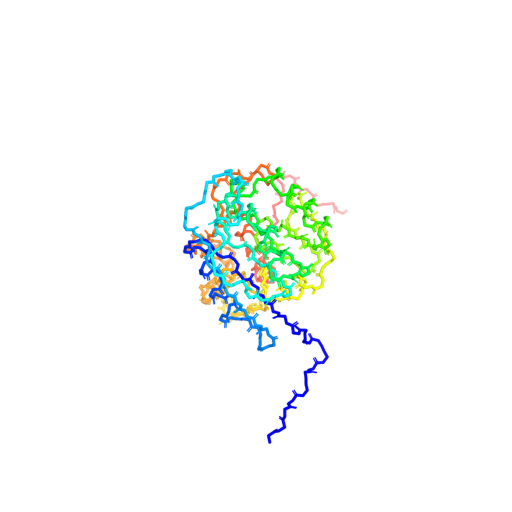A C 1
ATOM 1727 O O . LYS A 1 224 ? -6.373 17.998 -7.156 1.00 94.56 224 LYS A O 1
ATOM 1732 N N . ASP A 1 225 ? -5.464 15.930 -7.061 1.00 94.12 225 ASP A N 1
ATOM 1733 C CA . ASP A 1 225 ? -6.688 15.202 -7.384 1.00 94.12 225 ASP A CA 1
ATOM 1734 C C . ASP A 1 225 ? -7.604 15.115 -6.163 1.00 94.12 225 ASP A C 1
ATOM 1736 O O . ASP A 1 225 ? -8.814 15.322 -6.272 1.00 94.12 225 ASP A O 1
ATOM 1740 N N . TYR A 1 226 ? -7.021 14.907 -4.980 1.00 96.50 226 TYR A N 1
ATOM 1741 C CA . TYR A 1 226 ? -7.772 14.889 -3.723 1.00 96.50 226 TYR A CA 1
ATOM 1742 C C . TYR A 1 226 ? -8.046 16.276 -3.135 1.00 96.50 226 TYR A C 1
ATOM 1744 O O . TYR A 1 226 ? -8.981 16.420 -2.350 1.00 96.50 226 TYR A O 1
ATOM 1752 N N . ARG A 1 227 ? -7.256 17.297 -3.501 1.00 96.00 227 ARG A N 1
ATOM 1753 C CA . ARG A 1 227 ? -7.259 18.627 -2.852 1.00 96.00 227 ARG A CA 1
ATOM 1754 C C . ARG A 1 227 ? -7.023 18.551 -1.337 1.00 96.00 227 ARG A C 1
ATOM 1756 O O . ARG A 1 227 ? -7.478 19.412 -0.588 1.00 96.00 227 ARG A O 1
ATOM 1763 N N . ASP A 1 228 ? -6.293 17.527 -0.915 1.00 96.69 228 ASP A N 1
ATOM 1764 C CA . ASP A 1 228 ? -5.887 17.242 0.458 1.00 96.69 228 ASP A CA 1
ATOM 1765 C C . ASP A 1 228 ? -4.525 16.527 0.423 1.00 96.69 228 ASP A C 1
ATOM 1767 O O . ASP A 1 228 ? -4.005 16.199 -0.646 1.00 96.69 228 ASP A O 1
ATOM 1771 N N . THR A 1 229 ? -3.914 16.298 1.577 1.00 97.62 229 THR A N 1
ATOM 1772 C CA . THR A 1 229 ? -2.662 15.548 1.684 1.00 97.62 229 THR A CA 1
ATOM 1773 C C . THR A 1 229 ? -2.902 14.048 1.519 1.00 97.62 229 THR A C 1
ATOM 1775 O O . THR A 1 229 ? -3.920 13.511 1.964 1.00 97.62 229 THR A O 1
ATOM 1778 N N . LEU A 1 230 ? -1.939 13.327 0.938 1.00 97.62 230 LEU A N 1
ATOM 1779 C CA . LEU A 1 230 ? -2.016 11.862 0.883 1.00 97.62 230 LEU A CA 1
ATOM 1780 C C . LEU A 1 230 ? -1.949 11.243 2.287 1.00 97.62 230 LEU A C 1
ATOM 1782 O O . LEU A 1 230 ? -2.536 10.182 2.507 1.00 97.62 230 LEU A O 1
ATOM 1786 N N . MET A 1 231 ? -1.304 11.914 3.254 1.00 97.44 231 MET A N 1
ATOM 1787 C CA . MET A 1 231 ? -1.371 11.523 4.664 1.00 97.44 231 MET A CA 1
ATOM 1788 C C . MET A 1 231 ? -2.817 11.528 5.176 1.00 97.44 231 MET A C 1
ATOM 1790 O O . MET A 1 231 ? -3.243 10.535 5.762 1.00 97.44 231 MET A O 1
ATOM 1794 N N . HIS A 1 232 ? -3.602 12.580 4.929 1.00 97.56 232 HIS A N 1
ATOM 1795 C CA . HIS A 1 232 ? -5.007 12.612 5.346 1.00 97.56 232 HIS A CA 1
ATOM 1796 C C . HIS A 1 232 ? -5.853 11.577 4.609 1.00 97.56 232 HIS A C 1
ATOM 1798 O O . HIS A 1 232 ? -6.659 10.900 5.244 1.00 97.56 232 HIS A O 1
ATOM 1804 N N . VAL A 1 233 ? -5.639 11.374 3.305 1.00 98.00 233 VAL A N 1
ATOM 1805 C CA . VAL A 1 233 ? -6.314 10.294 2.563 1.00 98.00 233 VAL A CA 1
ATOM 1806 C C . VAL A 1 233 ? -6.018 8.934 3.209 1.00 98.00 233 VAL A C 1
ATOM 1808 O O . VAL A 1 233 ? -6.938 8.146 3.444 1.00 98.00 233 VAL A O 1
ATOM 1811 N N . SER A 1 234 ? -4.757 8.678 3.577 1.00 97.75 234 SER A N 1
ATOM 1812 C CA . SER A 1 234 ? -4.364 7.481 4.327 1.00 97.75 234 SER A CA 1
ATOM 1813 C C . SER A 1 234 ? -5.045 7.397 5.694 1.00 97.75 234 SER A C 1
ATOM 1815 O O . SER A 1 234 ? -5.511 6.318 6.062 1.00 97.75 234 SER A O 1
ATOM 1817 N N . GLY A 1 235 ? -5.087 8.488 6.458 1.00 97.62 235 GLY A N 1
ATOM 1818 C CA . GLY A 1 235 ? -5.715 8.525 7.779 1.00 97.62 235 GLY A CA 1
ATOM 1819 C C . GLY A 1 235 ? -7.217 8.262 7.696 1.00 97.62 235 GLY A C 1
ATOM 1820 O O . GLY A 1 235 ? -7.753 7.460 8.457 1.00 97.62 235 GLY A O 1
ATOM 1821 N N . ASN A 1 236 ? -7.888 8.836 6.696 1.00 97.69 236 ASN A N 1
ATOM 1822 C CA . ASN A 1 236 ? -9.313 8.639 6.446 1.00 97.69 236 ASN A CA 1
ATOM 1823 C C . ASN A 1 236 ? -9.652 7.182 6.096 1.00 97.69 236 ASN A C 1
ATOM 1825 O O . ASN A 1 236 ? -10.717 6.706 6.478 1.00 97.69 236 ASN A O 1
ATOM 1829 N N . CYS A 1 237 ? -8.746 6.434 5.448 1.00 96.88 237 CYS A N 1
ATOM 1830 C CA . CYS A 1 237 ? -8.921 4.986 5.255 1.00 96.88 237 CYS A CA 1
ATOM 1831 C C . CYS A 1 237 ? -9.066 4.237 6.584 1.00 96.88 237 CYS A C 1
ATOM 1833 O O . CYS A 1 237 ? -9.948 3.395 6.713 1.00 96.88 237 CYS A O 1
ATOM 1835 N N . LEU A 1 238 ? -8.226 4.561 7.570 1.00 96.44 238 LEU A N 1
ATOM 1836 C CA . LEU A 1 238 ? -8.291 3.962 8.904 1.00 96.44 238 LEU A CA 1
ATOM 1837 C C . LEU A 1 238 ? -9.495 4.455 9.698 1.00 96.44 238 LEU A C 1
ATOM 1839 O O . LEU A 1 238 ? -10.216 3.646 10.274 1.00 96.44 238 LEU A O 1
ATOM 1843 N N . LYS A 1 239 ? -9.721 5.772 9.719 1.00 98.06 239 LYS A N 1
ATOM 1844 C CA . LYS A 1 239 ? -10.824 6.381 10.469 1.00 98.06 239 LYS A CA 1
ATOM 1845 C C . LYS A 1 239 ? -12.175 5.822 10.046 1.00 98.06 239 LYS A C 1
ATOM 1847 O O . LYS A 1 239 ? -13.009 5.573 10.903 1.00 98.06 239 LYS A O 1
ATOM 1852 N N . GLU A 1 240 ? -12.387 5.601 8.753 1.00 96.69 240 GLU A N 1
ATOM 1853 C CA . GLU A 1 240 ? -13.639 5.031 8.253 1.00 96.69 240 GLU A CA 1
ATOM 1854 C C . GLU A 1 240 ? -13.820 3.568 8.629 1.00 96.69 240 GLU A C 1
ATOM 1856 O O . GLU A 1 240 ? -14.922 3.182 9.006 1.00 96.69 240 GLU A O 1
ATOM 1861 N N . GLU A 1 241 ? -12.756 2.768 8.572 1.00 97.12 241 GLU A N 1
ATOM 1862 C CA . GLU A 1 241 ? -12.812 1.374 9.012 1.00 97.12 241 GLU A CA 1
ATOM 1863 C C . GLU A 1 241 ? -13.135 1.288 10.513 1.00 97.12 241 GLU A C 1
ATOM 1865 O O . GLU A 1 241 ? -14.002 0.521 10.929 1.00 97.12 241 GLU A O 1
ATOM 1870 N N . VAL A 1 242 ? -12.508 2.141 11.330 1.00 97.81 242 VAL A N 1
ATOM 1871 C CA . VAL A 1 242 ? -12.804 2.240 12.766 1.00 97.81 242 VAL A CA 1
ATOM 1872 C C . VAL A 1 242 ? -14.228 2.741 12.999 1.00 97.81 242 VAL A C 1
ATOM 1874 O O . VAL A 1 242 ? -14.942 2.155 13.807 1.00 97.81 242 VAL A O 1
ATOM 1877 N N . ALA A 1 243 ? -14.671 3.773 12.274 1.00 96.88 243 ALA A N 1
ATOM 1878 C CA . ALA A 1 243 ? -16.022 4.320 12.387 1.00 96.88 243 ALA A CA 1
ATOM 1879 C C . ALA A 1 243 ? -17.089 3.265 12.076 1.00 96.88 243 ALA A C 1
ATOM 1881 O O . ALA A 1 243 ? -18.066 3.153 12.811 1.00 96.88 243 ALA A O 1
ATOM 1882 N N . GLN A 1 244 ? -16.883 2.458 11.030 1.00 95.50 244 GLN A N 1
ATOM 1883 C CA . GLN A 1 244 ? -17.761 1.333 10.708 1.00 95.50 244 GLN A CA 1
ATOM 1884 C C . GLN A 1 244 ? -17.788 0.306 11.844 1.00 95.50 244 GLN A C 1
ATOM 1886 O O . GLN A 1 244 ? -18.864 -0.145 12.234 1.00 95.50 244 GLN A O 1
ATOM 1891 N N . ALA A 1 245 ? -16.628 -0.019 12.415 1.00 95.50 245 ALA A N 1
ATOM 1892 C CA . ALA A 1 245 ? -16.520 -1.001 13.486 1.00 95.50 245 ALA A CA 1
ATOM 1893 C C . ALA A 1 245 ? -17.160 -0.550 14.814 1.00 95.50 245 ALA A C 1
ATOM 1895 O O . ALA A 1 245 ? -17.626 -1.395 15.577 1.00 95.50 245 ALA A O 1
ATOM 1896 N N . VAL A 1 246 ? -17.215 0.759 15.094 1.00 96.06 246 VAL A N 1
ATOM 1897 C CA . VAL A 1 246 ? -17.820 1.302 16.328 1.00 96.06 246 VAL A CA 1
ATOM 1898 C C . VAL A 1 246 ? -19.210 1.913 16.133 1.00 96.06 246 VAL A C 1
ATOM 1900 O O . VAL A 1 246 ? -19.801 2.384 17.102 1.00 96.06 246 VAL A O 1
ATOM 1903 N N . ALA A 1 247 ? -19.770 1.883 14.920 1.00 93.94 247 ALA A N 1
ATOM 1904 C CA . ALA A 1 247 ? -21.013 2.580 14.575 1.00 93.94 247 ALA A CA 1
ATOM 1905 C C . ALA A 1 247 ? -22.196 2.255 15.508 1.00 93.94 247 ALA A C 1
ATOM 1907 O O . ALA A 1 247 ? -22.991 3.134 15.823 1.00 93.94 247 ALA A O 1
ATOM 1908 N N . ALA A 1 248 ? -22.297 1.014 15.998 1.00 92.25 248 ALA A N 1
ATOM 1909 C CA . ALA A 1 248 ? -23.361 0.591 16.915 1.00 92.25 248 ALA A CA 1
ATOM 1910 C C . ALA A 1 248 ? -23.276 1.228 18.319 1.00 92.25 248 ALA A C 1
ATOM 1912 O O . ALA A 1 248 ? -24.257 1.212 19.059 1.00 92.25 248 ALA A O 1
ATOM 1913 N N . TYR A 1 249 ? -22.118 1.780 18.685 1.00 90.94 249 TYR A N 1
ATOM 1914 C CA . TYR A 1 249 ? -21.839 2.356 20.002 1.00 90.94 249 TYR A CA 1
ATOM 1915 C C . TYR A 1 249 ? -21.825 3.887 19.989 1.00 90.94 249 TYR A C 1
ATOM 1917 O O . TYR A 1 249 ? -21.790 4.504 21.049 1.00 90.94 249 TYR A O 1
ATOM 1925 N N . VAL A 1 250 ? -21.846 4.515 18.812 1.00 85.44 250 VAL A N 1
ATOM 1926 C CA . VAL A 1 250 ? -21.756 5.972 18.679 1.00 85.44 250 VAL A CA 1
ATOM 1927 C C . VAL A 1 250 ? -23.089 6.512 18.163 1.00 85.44 250 VAL A C 1
ATOM 1929 O O . VAL A 1 250 ? -23.449 6.252 17.013 1.00 85.44 250 VAL A O 1
ATOM 1932 N N . PRO A 1 251 ? -23.857 7.256 18.980 1.00 75.06 251 PRO A N 1
ATOM 1933 C CA . PRO A 1 251 ? -25.142 7.781 18.550 1.00 75.06 251 PRO A CA 1
ATOM 1934 C C . PRO A 1 251 ? -24.957 8.793 17.417 1.00 75.06 251 PRO A C 1
ATOM 1936 O O . PRO A 1 251 ? -24.181 9.744 17.522 1.00 75.06 251 PRO A O 1
ATOM 1939 N N . THR A 1 252 ? -25.714 8.619 16.334 1.00 73.06 252 THR A N 1
ATOM 1940 C CA . THR A 1 252 ? -25.778 9.611 15.260 1.00 73.06 252 THR A CA 1
ATOM 1941 C C . THR A 1 252 ? -26.444 10.878 15.793 1.00 73.06 252 THR A C 1
ATOM 1943 O O . THR A 1 252 ? -27.630 10.873 16.126 1.00 73.06 252 THR A O 1
ATOM 1946 N N . GLN A 1 253 ? -25.692 11.976 15.886 1.00 66.31 253 GLN A N 1
ATOM 1947 C CA . GLN A 1 253 ? -26.268 13.272 16.232 1.00 66.31 253 GLN A CA 1
ATOM 1948 C C . GLN A 1 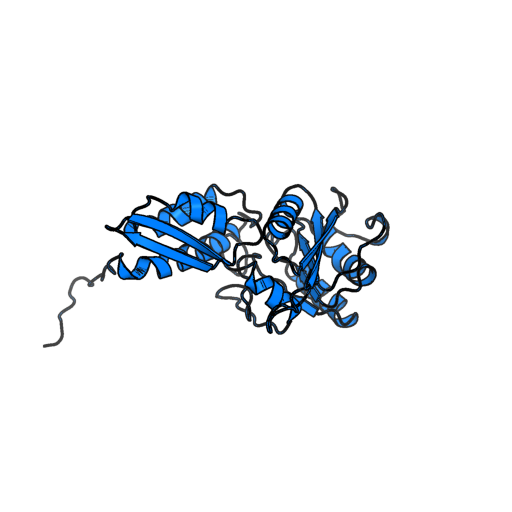253 ? -27.070 13.806 15.043 1.00 66.31 253 GLN A C 1
ATOM 1950 O O . GLN A 1 253 ? -26.513 14.189 14.016 1.00 66.31 253 GLN A O 1
ATOM 1955 N N . TYR A 1 254 ? -28.392 13.846 15.187 1.00 70.19 254 TYR A N 1
ATOM 1956 C CA . TYR A 1 254 ? -29.264 14.516 14.231 1.00 70.19 254 TYR A CA 1
ATOM 1957 C C . TYR A 1 254 ? -29.258 16.018 14.509 1.00 70.19 254 TYR A C 1
ATOM 1959 O O . TYR A 1 254 ? -29.792 16.484 15.517 1.00 70.19 254 TYR A O 1
ATOM 1967 N N . LEU A 1 255 ? -28.672 16.793 13.598 1.00 74.12 255 LEU A N 1
ATOM 1968 C CA . LEU A 1 255 ? -28.848 18.240 13.586 1.00 74.12 255 LEU A CA 1
ATOM 1969 C C . LEU A 1 255 ? -30.243 18.547 13.038 1.00 74.12 255 LEU A C 1
ATOM 1971 O O . LEU A 1 255 ? -30.476 18.452 11.835 1.00 74.12 255 LEU A O 1
ATOM 1975 N N . ARG A 1 256 ? -31.179 18.913 13.920 1.00 74.19 256 ARG A N 1
ATOM 1976 C CA . ARG A 1 256 ? -32.491 19.442 13.528 1.00 74.19 256 ARG A CA 1
ATOM 1977 C C . ARG A 1 256 ? -32.335 20.938 13.229 1.00 74.19 256 ARG A C 1
ATOM 1979 O O . ARG A 1 256 ? -32.011 21.689 14.152 1.00 74.19 256 ARG A O 1
ATOM 1986 N N . PRO A 1 257 ? -32.543 21.399 11.981 1.00 80.50 257 PRO A N 1
ATOM 1987 C CA . PRO A 1 257 ? -32.484 22.821 11.669 1.00 80.50 257 PRO A CA 1
ATOM 1988 C C . PRO A 1 257 ? -33.485 23.603 12.523 1.00 80.50 257 PRO A C 1
ATOM 1990 O O . PRO A 1 257 ? -34.594 23.130 12.792 1.00 80.50 257 PRO A O 1
ATOM 1993 N N . ALA A 1 258 ? -33.108 24.813 12.936 1.00 79.12 258 ALA A N 1
ATOM 1994 C CA . ALA A 1 258 ? -34.013 25.695 13.661 1.00 79.12 258 ALA A CA 1
ATOM 1995 C C . ALA A 1 258 ? -35.286 25.941 12.826 1.00 79.12 258 ALA A C 1
ATOM 1997 O O . ALA A 1 258 ? -35.202 26.393 11.686 1.00 79.12 258 ALA A O 1
ATOM 1998 N N . GLY A 1 259 ? -36.457 25.623 13.391 1.00 81.06 259 GLY A N 1
ATOM 1999 C CA . GLY A 1 259 ? -37.758 25.784 12.729 1.00 81.06 259 GLY A CA 1
ATOM 2000 C C . GLY A 1 259 ? -38.312 24.547 12.009 1.00 81.06 259 GLY A C 1
ATOM 2001 O O . GLY A 1 259 ? -39.373 24.651 11.401 1.00 81.06 259 GLY A O 1
ATOM 2002 N N . HIS A 1 260 ? -37.657 23.380 12.077 1.00 78.75 260 HIS A N 1
ATOM 2003 C CA . HIS A 1 260 ? -38.237 22.143 11.539 1.00 78.75 260 HIS A CA 1
ATOM 2004 C C . HIS A 1 260 ? -39.502 21.747 12.319 1.00 78.75 260 HIS A C 1
ATOM 2006 O O . HIS A 1 260 ? -39.424 21.481 13.521 1.00 78.75 260 HIS A O 1
ATOM 2012 N N . VAL A 1 261 ? -40.645 21.689 11.637 1.00 79.31 261 VAL A N 1
ATOM 2013 C CA . VAL A 1 261 ? -41.915 21.129 12.123 1.00 79.31 261 VAL A CA 1
ATOM 2014 C C . VAL A 1 261 ? -42.089 19.740 11.517 1.00 79.31 261 VAL A C 1
ATOM 2016 O O . VAL A 1 261 ? -41.946 19.588 10.306 1.00 79.31 261 VAL A O 1
ATOM 2019 N N . ASP A 1 262 ? -42.354 18.743 12.360 1.00 80.88 262 ASP A N 1
ATOM 2020 C CA . ASP A 1 262 ? -42.648 17.384 11.898 1.00 80.88 262 ASP A CA 1
ATOM 2021 C C . ASP A 1 262 ? -44.038 17.404 11.227 1.00 80.88 262 ASP A C 1
ATOM 2023 O O . ASP A 1 262 ? -44.975 17.978 11.790 1.00 80.88 262 ASP A O 1
ATOM 2027 N N . GLU A 1 263 ? -44.171 16.857 10.013 1.00 70.94 263 GLU A N 1
ATOM 2028 C CA . GLU A 1 263 ? -45.477 16.750 9.343 1.00 70.94 263 GLU A CA 1
ATOM 2029 C C . GLU A 1 263 ? -46.389 15.810 10.150 1.00 70.94 263 GLU A C 1
ATOM 2031 O O . GLU A 1 263 ? -45.985 14.703 10.511 1.00 70.94 263 GLU A O 1
ATOM 2036 N N . ALA A 1 264 ? -47.585 16.304 10.485 1.00 63.28 264 ALA A N 1
ATOM 2037 C CA . ALA A 1 264 ? -48.580 15.638 11.330 1.00 63.28 264 ALA A CA 1
ATOM 2038 C C . ALA A 1 264 ? -49.419 14.600 10.574 1.00 63.28 264 ALA A C 1
ATOM 2040 O O . ALA A 1 264 ? -49.728 14.841 9.384 1.00 63.28 264 ALA A O 1
#

Radius of gyration: 20.5 Å; Cα contacts (8 Å, |Δi|>4): 502; chains: 1; bounding box: 73×62×53 Å

Nearest PDB structures (foldseek):
  3x2y-assembly1_C  TM=7.444E-01  e=4.582E-01  Thermotoga maritima MSB8
  7e2b-assembly1_A  TM=4.820E-01  e=2.680E-01  Pyrococcus furiosus DSM 3638
  4a8p-assembly1_B  TM=2.959E-01  e=5.162E-01  Enterococcus faecalis
  1vlv-assembly1_A  TM=3.056E-01  e=8.315E-01  Thermotoga maritima
  4oh7-assembly1_A  TM=4.726E-01  e=3.084E+00  Brucella melitensis ATCC 23457

Solvent-accessible surface area (backbone atoms only — not comparable to full-atom values): 14444 Å² total; per-residue (Å²): 133,86,78,78,75,80,62,97,88,70,75,72,43,35,32,30,32,36,19,34,56,72,65,18,46,48,26,46,50,38,42,58,72,69,53,61,92,62,50,46,72,45,78,46,76,46,63,86,75,58,55,77,70,73,90,63,57,69,84,60,60,77,77,88,64,65,73,20,49,33,35,36,48,32,52,75,39,36,24,56,58,68,36,46,60,61,51,39,64,63,20,59,27,54,32,38,40,44,42,30,28,34,60,82,18,47,34,70,72,54,49,55,49,51,47,54,56,28,48,77,71,69,23,47,72,47,66,18,54,25,47,41,28,21,42,63,50,36,25,30,51,86,88,64,61,44,77,59,92,48,77,64,60,26,59,47,25,57,51,32,9,40,44,36,60,51,61,41,71,54,97,59,24,22,74,41,58,44,74,72,17,29,22,46,68,40,56,44,57,55,30,39,62,69,42,48,74,31,42,42,76,48,40,38,60,50,39,37,53,43,45,71,71,38,93,65,76,34,25,84,54,72,34,84,84,71,74,39,27,32,36,54,58,48,33,50,42,50,25,50,38,46,41,65,54,31,47,95,68,40,82,82,83,79,83,75,63,91,84,75,75,82,88,129

Mean predicted aligned error: 5.56 Å